Protein AF-A0A9D6HUA0-F1 (afdb_monomer)

Secondary structure (DSSP, 8-state):
-HHHHHHHHHHHHHHHHHHHHHHHHHHHHHHHHHHTTTS--SEEEEESGGGSTT---TT--EEEEEES--TTTHHHHHHHHHHHHTS-EEEEEHHHHHHHHHHHHHHHHHHHHHHHHHHHHHHSTT-HHHHHHHHHHHHHHHHHHHHHHHHHHHHH-TT-TT-TT--S-HHHHTT--BTTTB-----HHHHHHHHHHHHHHHHHHH-TTT---HHHHHHHHHHHHHHHHHHHHHHHHHHHHHSPP--

Structure (mmCIF, N/CA/C/O backbone):
data_AF-A0A9D6HUA0-F1
#
_entry.id   AF-A0A9D6HUA0-F1
#
loop_
_atom_site.group_PDB
_atom_site.id
_atom_site.type_symbol
_atom_site.label_atom_id
_atom_site.label_alt_id
_atom_site.label_comp_id
_atom_site.label_asym_id
_atom_site.label_entity_id
_atom_site.label_seq_id
_atom_site.pdbx_PDB_ins_code
_atom_site.Cartn_x
_atom_site.Cartn_y
_atom_site.Cartn_z
_atom_site.occupancy
_atom_site.B_iso_or_equiv
_atom_site.auth_seq_id
_atom_site.auth_comp_id
_atom_site.auth_asym_id
_atom_site.auth_atom_id
_atom_site.pdbx_PDB_model_num
ATOM 1 N N . MET A 1 1 ? -27.925 35.701 20.675 1.00 59.25 1 MET A N 1
ATOM 2 C CA . MET A 1 1 ? -28.841 34.725 21.317 1.00 59.25 1 MET A CA 1
ATOM 3 C C . MET A 1 1 ? -28.942 33.386 20.584 1.00 59.25 1 MET A C 1
ATOM 5 O O . MET A 1 1 ? -28.615 32.387 21.204 1.00 59.25 1 MET A O 1
ATOM 9 N N . GLY A 1 2 ? -29.351 33.310 19.306 1.00 61.09 2 GLY A N 1
ATOM 10 C CA . GLY A 1 2 ? -29.462 32.017 18.591 1.00 61.09 2 GLY A CA 1
ATOM 11 C C . GLY A 1 2 ? -28.130 31.270 18.407 1.00 61.09 2 GLY A C 1
ATOM 12 O O . GLY A 1 2 ? -28.044 30.079 18.688 1.00 61.09 2 GLY A O 1
ATOM 13 N N . PHE A 1 3 ? -27.065 31.989 18.033 1.00 63.03 3 PHE A N 1
ATOM 14 C CA . PHE A 1 3 ? -25.722 31.418 17.848 1.00 63.03 3 PHE A CA 1
ATOM 15 C C . PHE A 1 3 ? -25.062 30.925 19.151 1.00 63.03 3 PHE A C 1
ATOM 17 O O . PHE A 1 3 ? -24.379 29.905 19.126 1.00 63.03 3 PHE A O 1
ATOM 24 N N . GLU A 1 4 ? -25.295 31.587 20.294 1.00 73.00 4 GLU A N 1
ATOM 25 C CA . GLU A 1 4 ? -24.844 31.108 21.617 1.00 73.00 4 GLU A CA 1
ATOM 26 C C . GLU A 1 4 ? -25.445 29.739 21.950 1.00 73.00 4 GLU A C 1
ATOM 28 O O . GLU A 1 4 ? -24.744 28.834 22.394 1.00 73.00 4 GLU A O 1
ATOM 33 N N . LYS A 1 5 ? -26.753 29.586 21.705 1.00 71.50 5 LYS A N 1
ATOM 34 C CA . LYS A 1 5 ? -27.504 28.367 22.023 1.00 71.50 5 LYS A CA 1
ATOM 35 C C . LYS A 1 5 ? -27.035 27.183 21.178 1.00 71.50 5 LYS A C 1
ATOM 37 O O . LYS A 1 5 ? -26.909 26.080 21.692 1.00 71.50 5 LYS A O 1
ATOM 42 N N . ILE A 1 6 ? -26.716 27.431 19.907 1.00 76.00 6 ILE A N 1
ATOM 43 C CA . ILE A 1 6 ? -26.132 26.427 19.012 1.00 76.00 6 ILE A CA 1
ATOM 44 C C . ILE A 1 6 ? -24.742 26.010 19.516 1.00 76.00 6 ILE A C 1
ATOM 46 O O . ILE A 1 6 ? -24.494 24.819 19.682 1.00 76.00 6 ILE A O 1
ATOM 50 N N . LYS A 1 7 ? -23.854 26.964 19.836 1.00 78.19 7 LYS A N 1
ATOM 51 C CA . LYS A 1 7 ? -22.512 26.660 20.371 1.00 78.19 7 LYS A CA 1
ATOM 52 C C . LYS A 1 7 ? -22.556 25.851 21.670 1.00 78.19 7 LYS A C 1
ATOM 54 O O . LYS A 1 7 ? -21.734 24.959 21.850 1.00 78.19 7 LYS A O 1
ATOM 59 N N . GLU A 1 8 ? -23.501 26.150 22.558 1.00 82.31 8 GLU A N 1
ATOM 60 C CA . GLU A 1 8 ? -23.718 25.389 23.793 1.00 82.31 8 GLU A CA 1
ATOM 61 C C . GLU A 1 8 ? -24.111 23.932 23.499 1.00 82.31 8 GLU A C 1
ATOM 63 O O . GLU A 1 8 ? -23.496 23.018 24.038 1.00 82.31 8 GLU A O 1
ATOM 68 N N . VAL A 1 9 ? -25.056 23.699 22.580 1.00 82.81 9 VAL A N 1
ATOM 69 C CA . VAL A 1 9 ? -25.475 22.341 22.182 1.00 82.81 9 VAL A CA 1
ATOM 70 C C . VAL A 1 9 ? -24.315 21.547 21.574 1.00 82.81 9 VAL A C 1
ATOM 72 O O . VAL A 1 9 ? -24.113 20.384 21.926 1.00 82.81 9 VAL A O 1
ATOM 75 N N . TYR A 1 10 ? -23.518 22.164 20.696 1.00 83.50 10 TYR A N 1
ATOM 76 C CA . TYR A 1 10 ? -22.343 21.507 20.113 1.00 83.50 10 TYR A CA 1
ATOM 77 C C . TYR A 1 10 ? -21.280 21.174 21.163 1.00 83.50 10 TYR A C 1
ATOM 79 O O . TYR A 1 10 ? -20.721 20.079 21.132 1.00 83.50 10 TYR A O 1
ATOM 87 N N . ARG A 1 11 ? -21.031 22.076 22.119 1.00 85.31 11 ARG A N 1
ATOM 88 C CA . ARG A 1 11 ? -20.098 21.828 23.225 1.00 85.31 11 ARG A CA 1
ATOM 89 C C . ARG A 1 11 ? -20.565 20.667 24.100 1.00 85.31 11 ARG A C 1
ATOM 91 O O . ARG A 1 11 ? -19.787 19.750 24.329 1.00 85.31 11 ARG A O 1
ATOM 98 N N . GLN A 1 12 ? -21.836 20.640 24.492 1.00 87.25 12 GLN A N 1
ATOM 99 C CA . GLN A 1 12 ? -22.400 19.541 25.286 1.00 87.25 12 GLN A CA 1
ATOM 100 C C . GLN A 1 12 ? -22.332 18.195 24.553 1.00 87.25 12 GLN A C 1
ATOM 102 O O . GLN A 1 12 ? -22.004 17.173 25.156 1.00 87.25 12 GLN A O 1
ATOM 107 N N . LYS A 1 13 ? -22.605 18.183 23.240 1.00 86.75 13 LYS A N 1
ATOM 108 C CA . LYS A 1 13 ? -22.478 16.976 22.412 1.00 86.75 13 LYS A CA 1
ATOM 109 C C . LYS A 1 13 ? -21.022 16.500 22.345 1.00 86.75 13 LYS A C 1
ATOM 111 O O . LYS A 1 13 ? -20.779 15.309 22.497 1.00 86.75 13 LYS A O 1
ATOM 116 N N . SER A 1 14 ? -20.074 17.419 22.169 1.00 85.25 14 SER A N 1
ATOM 117 C CA . SER A 1 14 ? -18.636 17.124 22.144 1.00 85.25 14 SER A CA 1
ATOM 118 C C . SER A 1 14 ? -18.136 16.565 23.483 1.00 85.25 14 SER A C 1
ATOM 120 O O . SER A 1 14 ? -17.502 15.515 23.521 1.00 85.25 14 SER A O 1
ATOM 122 N N . GLU A 1 15 ? -18.517 17.184 24.604 1.00 92.56 15 GLU A N 1
ATOM 123 C CA . GLU A 1 15 ? -18.177 16.701 25.951 1.00 92.56 15 GLU A CA 1
ATOM 124 C C . GLU A 1 15 ? -18.787 15.327 26.256 1.00 92.56 15 GLU A C 1
ATOM 126 O O . GLU A 1 15 ? -18.155 14.495 26.909 1.00 92.56 15 GLU A O 1
ATOM 131 N N . LYS A 1 16 ? -20.014 15.065 25.783 1.00 94.12 16 LYS A N 1
ATOM 132 C CA . LYS A 1 16 ? -20.638 13.740 25.886 1.00 94.12 16 LYS A CA 1
ATOM 133 C C . LYS A 1 16 ? -19.799 12.692 25.156 1.00 94.12 16 LYS A C 1
ATOM 135 O O . LYS A 1 16 ? -19.514 11.648 25.736 1.00 94.12 16 LYS A O 1
ATOM 140 N N . TRP A 1 17 ? -19.417 12.958 23.909 1.00 91.88 17 TRP A N 1
ATOM 141 C CA . TRP A 1 17 ? -18.628 12.013 23.122 1.00 91.88 17 TRP A CA 1
ATOM 142 C C . TRP A 1 17 ? -17.231 11.801 23.679 1.00 91.88 17 TRP A C 1
ATOM 144 O O . TRP A 1 17 ? -16.756 10.674 23.679 1.00 91.88 17 TRP A O 1
ATOM 154 N N . GLU A 1 18 ? -16.617 12.834 24.245 1.00 93.75 18 GLU A N 1
ATOM 155 C CA . GLU A 1 18 ? -15.313 12.693 24.886 1.00 93.75 18 GLU A CA 1
ATOM 156 C C . GLU A 1 18 ? -15.370 11.778 26.119 1.00 93.75 18 GLU A C 1
ATOM 158 O O . GLU A 1 18 ? -14.476 10.961 26.334 1.00 93.75 18 GLU A O 1
ATOM 163 N N . LYS A 1 19 ? -16.457 11.837 26.900 1.00 95.00 19 LYS A N 1
ATOM 164 C CA . LYS A 1 19 ? -16.683 10.882 27.997 1.00 95.00 19 LYS A CA 1
ATOM 165 C C . LYS A 1 19 ? -16.873 9.457 27.483 1.00 95.00 19 LYS A C 1
ATOM 167 O O . LYS A 1 19 ? -16.306 8.532 28.060 1.00 95.00 19 LYS A O 1
ATOM 172 N N . ILE A 1 20 ? -17.647 9.288 26.409 1.00 94.75 20 ILE A N 1
ATOM 173 C CA . ILE A 1 20 ? -17.863 7.979 25.778 1.00 94.75 20 ILE A CA 1
ATOM 174 C C . ILE A 1 20 ? -16.532 7.426 25.268 1.00 94.75 20 ILE A C 1
ATOM 176 O O . ILE A 1 20 ? -16.198 6.303 25.607 1.00 94.75 20 ILE A O 1
ATOM 180 N N . ARG A 1 21 ? -15.722 8.233 24.573 1.00 93.50 21 ARG A N 1
ATOM 181 C CA . ARG A 1 21 ? -14.391 7.858 24.077 1.00 93.50 21 ARG A CA 1
ATOM 182 C C . ARG A 1 21 ? -13.507 7.260 25.171 1.00 93.50 21 ARG A C 1
ATOM 184 O O . ARG A 1 21 ? -12.879 6.228 24.961 1.00 93.50 21 ARG A O 1
ATOM 191 N N . ILE A 1 22 ? -13.454 7.909 26.337 1.00 92.81 22 ILE A N 1
ATOM 192 C CA . ILE A 1 22 ? -12.645 7.447 27.474 1.00 92.81 22 ILE A CA 1
ATOM 193 C C . ILE A 1 22 ? -13.193 6.126 28.038 1.00 92.81 22 ILE A C 1
ATOM 195 O O . ILE A 1 22 ? -12.403 5.228 28.321 1.00 92.81 22 ILE A O 1
ATOM 199 N N . SER A 1 23 ? -14.520 5.989 28.168 1.00 94.88 23 SER A N 1
ATOM 200 C CA . SER A 1 23 ? -15.157 4.727 28.592 1.00 94.88 23 SER A CA 1
ATOM 201 C C . SER A 1 23 ? -14.852 3.598 27.615 1.00 94.88 23 SER A C 1
ATOM 203 O O . SER A 1 23 ? -14.362 2.547 28.018 1.00 94.88 23 SER A O 1
ATOM 205 N N . THR A 1 24 ? -15.054 3.853 26.322 1.00 94.19 24 THR A N 1
ATOM 206 C CA . THR A 1 24 ? -14.798 2.903 25.244 1.00 94.19 24 THR A CA 1
ATOM 207 C C . THR A 1 24 ? -13.337 2.474 25.220 1.00 94.19 24 THR A C 1
ATOM 209 O O . THR A 1 24 ? -13.069 1.291 25.085 1.00 94.19 24 THR A O 1
ATOM 212 N N . LEU A 1 25 ? -12.375 3.377 25.439 1.00 88.81 25 LEU A N 1
ATOM 213 C CA . LEU A 1 25 ? -10.965 2.985 25.522 1.00 88.81 25 LEU A CA 1
ATOM 214 C C . LEU A 1 25 ? -10.711 1.979 26.659 1.00 88.81 25 LEU A C 1
ATOM 216 O O . LEU A 1 25 ? -9.977 1.014 26.469 1.00 88.81 25 LEU A O 1
ATOM 220 N N . GLY A 1 26 ? -11.345 2.169 27.821 1.00 92.31 26 GLY A N 1
ATOM 221 C CA . GLY A 1 26 ? -11.286 1.198 28.917 1.00 92.31 26 GLY A CA 1
ATOM 222 C C . GLY A 1 26 ? -11.968 -0.131 28.575 1.00 92.31 26 GLY A C 1
ATOM 223 O O . GLY A 1 26 ? -11.452 -1.193 28.909 1.00 92.31 26 GLY A O 1
ATOM 224 N N . GLU A 1 27 ? -13.105 -0.091 27.879 1.00 97.06 27 GLU A N 1
ATOM 225 C CA . GLU A 1 27 ? -13.809 -1.288 27.396 1.00 97.06 27 GLU A CA 1
ATOM 226 C C . GLU A 1 27 ? -12.975 -2.077 26.382 1.00 97.06 27 GLU A C 1
ATOM 228 O O . GLU A 1 27 ? -12.931 -3.301 26.474 1.00 97.06 27 GLU A O 1
ATOM 233 N N . VAL A 1 28 ? -12.270 -1.395 25.474 1.00 94.56 28 VAL A N 1
ATOM 234 C CA . VAL A 1 28 ? -11.367 -2.017 24.494 1.00 94.56 28 VAL A CA 1
ATOM 235 C C . VAL A 1 28 ? -10.219 -2.734 25.191 1.00 94.56 28 VAL A C 1
ATOM 237 O O . VAL A 1 28 ? -9.957 -3.885 24.863 1.00 94.56 28 VAL A O 1
ATOM 240 N N . LEU A 1 29 ? -9.578 -2.106 26.181 1.00 93.31 29 LEU A N 1
ATOM 241 C CA . LEU A 1 29 ? -8.512 -2.755 26.953 1.00 93.31 29 LEU A CA 1
ATOM 242 C C . LEU A 1 29 ? -9.020 -4.029 27.645 1.00 93.31 29 LEU A C 1
ATOM 244 O O . LEU A 1 29 ? -8.422 -5.086 27.491 1.00 93.31 29 LEU A O 1
ATOM 248 N N . ASN A 1 30 ? -10.183 -3.966 28.299 1.00 96.38 30 ASN A N 1
ATOM 249 C CA . ASN A 1 30 ? -10.781 -5.150 28.925 1.00 96.38 30 ASN A CA 1
ATOM 250 C C . ASN A 1 30 ? -11.159 -6.237 27.900 1.00 96.38 30 ASN A C 1
ATOM 252 O O . ASN A 1 30 ? -11.075 -7.427 28.192 1.00 96.38 30 ASN A O 1
ATOM 256 N N . ALA A 1 31 ? -11.620 -5.848 26.709 1.00 97.12 31 ALA A N 1
ATOM 257 C CA . ALA A 1 31 ? -11.957 -6.789 25.647 1.00 97.12 31 ALA A CA 1
ATOM 258 C C . ALA A 1 31 ? -10.707 -7.462 25.058 1.00 97.12 31 ALA A C 1
ATOM 260 O O . ALA A 1 31 ? -10.773 -8.637 24.705 1.00 97.12 31 ALA A O 1
ATOM 261 N N . LEU A 1 32 ? -9.578 -6.750 24.987 1.00 94.50 32 LEU A N 1
ATOM 262 C CA . LEU A 1 32 ? -8.282 -7.313 24.605 1.00 94.50 32 LEU A CA 1
ATOM 263 C C . LEU A 1 32 ? -7.770 -8.305 25.659 1.00 94.50 32 LEU A C 1
ATOM 265 O O . LEU A 1 32 ? -7.380 -9.406 25.283 1.00 94.50 32 LEU A O 1
ATOM 269 N N . ASP A 1 33 ? -7.892 -7.988 26.953 1.00 94.88 33 ASP A N 1
ATOM 270 C CA . ASP A 1 33 ? -7.566 -8.925 28.044 1.00 94.88 33 ASP A CA 1
ATOM 271 C C . ASP A 1 33 ? -8.416 -10.210 27.977 1.00 94.88 33 ASP A C 1
ATOM 273 O O . ASP A 1 33 ? -7.970 -11.306 28.324 1.00 94.88 33 ASP A O 1
ATOM 277 N N . ASP A 1 34 ? -9.681 -10.091 27.560 1.00 95.81 34 ASP A N 1
ATOM 278 C CA . ASP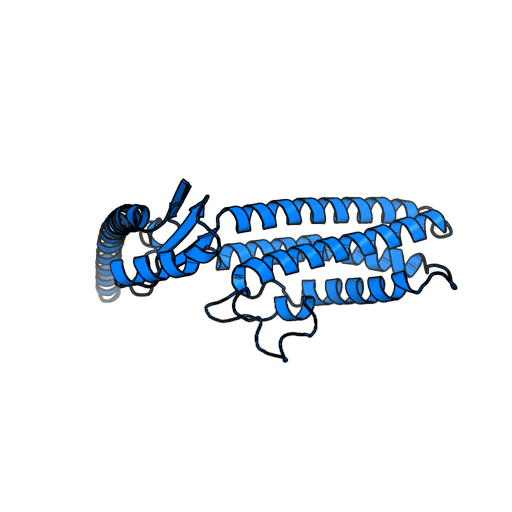 A 1 34 ? -10.549 -11.245 27.332 1.00 95.81 34 ASP A CA 1
ATOM 279 C C . ASP A 1 34 ? -10.140 -12.027 26.070 1.00 95.81 34 ASP A C 1
ATOM 281 O O . ASP A 1 34 ? -10.192 -13.256 26.079 1.00 95.81 34 ASP A O 1
ATOM 285 N N . LEU A 1 35 ? -9.704 -11.338 25.011 1.00 95.88 35 LEU A N 1
ATOM 286 C CA . LEU A 1 35 ? -9.260 -11.949 23.758 1.00 95.88 35 LEU A CA 1
ATOM 287 C C . LEU A 1 35 ? -7.950 -12.737 23.918 1.00 95.88 35 LEU A C 1
ATOM 289 O O . LEU A 1 35 ? -7.827 -13.806 23.321 1.00 95.88 35 LEU A O 1
ATOM 293 N N . GLU A 1 36 ? -7.008 -12.269 24.745 1.00 93.50 36 GLU A N 1
ATOM 294 C CA . GLU A 1 36 ? -5.748 -12.982 25.049 1.00 93.50 36 GLU A CA 1
ATOM 295 C C . GLU A 1 36 ? -5.976 -14.395 25.617 1.00 93.50 36 GLU A C 1
ATOM 297 O O . GLU A 1 36 ? -5.099 -15.256 25.554 1.00 93.50 36 GLU A O 1
ATOM 302 N N . LYS A 1 37 ? -7.169 -14.670 26.159 1.00 92.75 37 LYS A N 1
ATOM 303 C CA . LYS A 1 37 ? -7.553 -16.000 26.662 1.00 92.75 37 LYS A CA 1
ATOM 304 C C . LYS A 1 37 ? -7.957 -16.961 25.539 1.00 92.75 37 LYS A C 1
ATOM 306 O O . LYS A 1 37 ? -7.932 -18.172 25.746 1.00 92.75 37 LYS A O 1
ATOM 311 N N . GLU A 1 38 ? -8.346 -16.434 24.379 1.00 88.81 38 GLU A N 1
ATOM 312 C CA . GLU A 1 38 ? -8.896 -17.183 23.241 1.00 88.81 38 GLU A CA 1
ATOM 313 C C . GLU A 1 38 ? -7.895 -17.315 22.081 1.00 88.81 38 GLU A C 1
ATOM 315 O O . GLU A 1 38 ? -7.973 -18.262 21.294 1.00 88.81 38 GLU A O 1
ATOM 320 N N . THR A 1 39 ? -6.957 -16.372 21.950 1.00 90.88 39 THR A N 1
ATOM 321 C CA . THR A 1 39 ? -5.935 -16.364 20.896 1.00 90.88 39 THR A CA 1
ATOM 322 C C . THR A 1 39 ? -4.644 -15.711 21.375 1.00 90.88 39 THR A C 1
ATOM 324 O O . THR A 1 39 ? -4.654 -14.859 22.257 1.00 90.88 39 THR A O 1
ATOM 327 N N . THR A 1 40 ? -3.526 -16.089 20.761 1.00 92.00 40 THR A N 1
ATOM 328 C CA . THR A 1 40 ? -2.205 -15.524 21.052 1.00 92.00 40 THR A CA 1
ATOM 329 C C . THR A 1 40 ? -1.868 -14.382 20.104 1.00 92.00 40 THR A C 1
ATOM 331 O O . THR A 1 40 ? -2.088 -14.497 18.899 1.00 92.00 40 THR A O 1
ATOM 334 N N . PHE A 1 41 ? -1.310 -13.309 20.654 1.00 93.75 41 PHE A N 1
ATOM 335 C CA . PHE A 1 41 ? -0.649 -12.217 19.944 1.00 93.75 41 PHE A CA 1
ATOM 336 C C . PHE A 1 41 ? 0.421 -11.608 20.867 1.00 93.75 41 PHE A C 1
ATOM 338 O O . PHE A 1 41 ? 0.360 -11.797 22.081 1.00 93.75 41 PHE A O 1
ATOM 345 N N . GLU A 1 42 ? 1.422 -10.927 20.312 1.00 88.94 42 GLU A N 1
ATOM 346 C CA . GLU A 1 42 ? 2.507 -10.296 21.079 1.00 88.94 42 GLU A CA 1
ATOM 347 C C . GLU A 1 42 ? 2.093 -8.929 21.626 1.00 88.94 42 GLU A C 1
ATOM 349 O O . GLU A 1 42 ? 2.284 -8.658 22.810 1.00 88.94 42 GLU A O 1
ATOM 354 N N . ASN A 1 43 ? 1.509 -8.078 20.776 1.00 81.50 43 ASN A N 1
ATOM 355 C CA . ASN A 1 43 ? 1.013 -6.756 21.153 1.00 81.50 43 ASN A CA 1
ATOM 356 C C . ASN A 1 43 ? -0.276 -6.411 20.396 1.00 81.50 43 ASN A C 1
ATOM 358 O O . ASN A 1 43 ? -0.510 -6.877 19.280 1.00 81.50 43 ASN A O 1
ATOM 362 N N . ALA A 1 44 ? -1.095 -5.539 20.984 1.00 86.81 44 ALA A N 1
ATOM 363 C CA . ALA A 1 44 ? -2.234 -4.913 20.321 1.00 86.81 44 ALA A CA 1
ATOM 364 C C . ALA A 1 44 ? -2.135 -3.387 20.440 1.00 86.81 44 ALA A C 1
ATOM 366 O O . ALA A 1 44 ? -2.013 -2.827 21.531 1.00 86.81 44 ALA A O 1
ATOM 367 N N . HIS A 1 45 ? -2.205 -2.700 19.307 1.00 80.62 45 HIS A N 1
ATOM 368 C CA . HIS A 1 45 ? -2.119 -1.250 19.215 1.00 80.62 45 HIS A CA 1
ATOM 369 C C . HIS A 1 45 ? -3.480 -0.686 18.844 1.00 80.62 45 HIS A C 1
ATOM 371 O O . HIS A 1 45 ? -3.956 -0.894 17.733 1.00 80.62 45 HIS A O 1
ATOM 377 N N . ILE A 1 46 ? -4.085 0.064 19.759 1.00 81.38 46 ILE A N 1
ATOM 378 C CA . ILE A 1 46 ? -5.322 0.797 19.491 1.00 81.38 46 ILE A CA 1
ATOM 379 C C . ILE A 1 46 ? -4.955 2.094 18.772 1.00 81.38 46 ILE A C 1
ATOM 381 O O . ILE A 1 46 ? -4.046 2.811 19.201 1.00 81.38 46 ILE A O 1
ATOM 385 N N . PHE A 1 47 ? -5.664 2.424 17.700 1.00 74.94 47 PHE A N 1
ATOM 386 C CA . PHE A 1 47 ? -5.470 3.675 16.977 1.00 74.94 47 PHE A CA 1
ATOM 387 C C . PHE A 1 47 ? -6.806 4.293 16.560 1.00 74.94 47 PHE A C 1
ATOM 389 O O . PHE A 1 47 ? -7.873 3.894 17.011 1.00 74.94 47 PHE A O 1
ATOM 396 N N . GLY A 1 48 ? -6.736 5.384 15.801 1.00 64.81 48 GLY A N 1
ATOM 397 C CA . GLY A 1 48 ? -7.928 6.044 15.288 1.00 64.81 48 GLY A CA 1
ATOM 398 C C . GLY A 1 48 ? -8.588 7.053 16.203 1.00 64.81 48 GLY A C 1
ATOM 399 O O . GLY A 1 48 ? -7.960 7.632 17.096 1.00 64.81 48 GLY A O 1
ATOM 400 N N . SER A 1 49 ? -9.865 7.302 15.925 1.00 76.44 49 SER A N 1
ATOM 401 C CA . SER A 1 49 ? -10.686 8.316 16.589 1.00 76.44 49 SER A CA 1
ATOM 402 C C . SER A 1 49 ? -10.748 8.112 18.109 1.00 76.44 49 SER A C 1
ATOM 404 O O . SER A 1 49 ? -10.634 9.083 18.860 1.00 76.44 49 SER A O 1
ATOM 406 N N . VAL A 1 50 ? -10.802 6.859 18.585 1.00 83.56 50 VAL A N 1
ATOM 407 C CA . VAL A 1 50 ? -10.874 6.525 20.020 1.00 83.56 50 VAL A CA 1
ATOM 408 C C . VAL A 1 50 ? -9.638 6.982 20.807 1.00 83.56 50 VAL A C 1
ATOM 410 O O . VAL A 1 50 ? -9.728 7.343 21.983 1.00 83.56 50 VAL A O 1
ATOM 413 N N . THR A 1 51 ? -8.480 7.073 20.152 1.00 77.12 51 THR A N 1
ATOM 414 C CA . THR A 1 51 ? -7.229 7.539 20.775 1.00 77.12 51 THR A CA 1
ATOM 415 C C . THR A 1 51 ? -7.071 9.061 20.770 1.00 77.12 51 THR A C 1
ATOM 417 O O . THR A 1 51 ? -6.137 9.586 21.379 1.00 77.12 51 THR A O 1
ATOM 420 N N . ARG A 1 52 ? -7.969 9.801 20.103 1.00 76.25 52 ARG A N 1
ATOM 421 C CA . ARG A 1 52 ? -7.820 11.243 19.864 1.00 76.25 52 ARG A CA 1
ATOM 422 C C . ARG A 1 52 ? -8.932 12.054 20.529 1.00 76.25 52 ARG A C 1
ATOM 424 O O . ARG A 1 52 ? -10.101 11.850 20.207 1.00 76.25 52 ARG A O 1
ATOM 431 N N . PRO A 1 53 ? -8.590 13.017 21.405 1.00 78.31 53 PRO A N 1
ATOM 432 C CA . PRO A 1 53 ? -9.584 13.869 22.047 1.00 78.31 53 PRO A CA 1
ATOM 433 C C . PRO A 1 53 ? -10.505 14.552 21.031 1.00 78.31 53 PRO A C 1
ATOM 435 O O . PRO A 1 53 ? -10.026 15.148 20.063 1.00 78.31 53 PRO A O 1
ATOM 438 N N . TYR A 1 54 ? -11.815 14.481 21.277 1.00 83.31 54 TYR A N 1
ATOM 439 C CA . TYR A 1 54 ? -12.877 15.126 20.493 1.00 83.31 54 TYR A CA 1
ATOM 440 C C . TYR A 1 54 ? -13.024 14.677 19.028 1.00 83.31 54 TYR A C 1
ATOM 442 O O . TYR A 1 54 ? -13.680 15.371 18.254 1.00 83.31 54 TYR A O 1
ATOM 450 N N . ARG A 1 55 ? -12.436 13.536 18.649 1.00 79.62 55 ARG A N 1
ATOM 451 C CA . ARG A 1 55 ? -12.563 12.930 17.307 1.00 79.62 55 ARG A CA 1
ATOM 452 C C . ARG A 1 55 ? -13.467 11.690 17.279 1.00 79.62 55 ARG A C 1
ATOM 454 O O . ARG A 1 55 ? -13.751 11.127 16.238 1.00 79.62 55 ARG A O 1
ATOM 461 N N . PHE A 1 56 ? -13.908 11.218 18.440 1.00 84.38 56 PHE A N 1
ATOM 462 C CA . PHE A 1 56 ? -14.776 10.046 18.538 1.00 84.38 56 PHE A CA 1
ATOM 463 C C . PHE A 1 56 ? -16.248 10.459 18.497 1.00 84.38 56 PHE A C 1
ATOM 465 O O . PHE A 1 56 ? -16.636 11.441 19.132 1.00 84.38 56 PHE A O 1
ATOM 472 N N . HIS A 1 57 ? -17.077 9.711 17.777 1.00 87.06 57 HIS A N 1
ATOM 473 C CA . HIS A 1 57 ? -18.499 9.989 17.609 1.00 87.06 57 HIS A CA 1
ATOM 474 C C . HIS A 1 57 ? -19.322 8.701 17.449 1.00 87.06 57 HIS A C 1
ATOM 476 O O . HIS A 1 57 ? -18.836 7.588 17.617 1.00 87.06 57 HIS A O 1
ATOM 482 N N . GLU A 1 58 ? -20.614 8.850 17.150 1.00 85.88 58 GLU A N 1
ATOM 483 C CA . GLU A 1 58 ? -21.583 7.748 17.151 1.00 85.88 58 GLU A CA 1
ATOM 484 C C . GLU A 1 58 ? -21.177 6.587 16.245 1.00 85.88 58 GLU A C 1
ATOM 486 O O . GLU A 1 58 ? -21.083 5.461 16.728 1.00 85.88 58 GLU A O 1
ATOM 491 N N . SER A 1 59 ? -20.864 6.887 14.984 1.00 81.75 59 SER A N 1
ATOM 492 C CA . SER A 1 59 ? -20.454 5.917 13.965 1.00 81.75 59 SER A CA 1
ATOM 493 C C . SER A 1 59 ? -18.961 5.577 13.969 1.00 81.75 59 SER A C 1
ATOM 495 O O . SER A 1 59 ? -18.487 5.013 12.993 1.00 81.75 59 SER A O 1
ATOM 497 N N . SER A 1 60 ? -18.203 5.969 14.998 1.00 83.19 60 SER A N 1
ATOM 498 C CA . SER A 1 60 ? -16.789 5.593 15.087 1.00 83.19 60 SER A CA 1
ATOM 499 C C . SER A 1 60 ? -16.653 4.102 15.398 1.00 83.19 60 SER A C 1
ATOM 501 O O . SER A 1 60 ? -17.260 3.611 16.350 1.00 83.19 60 SER A O 1
ATOM 503 N N . ASP A 1 61 ? -15.838 3.411 14.625 1.00 86.44 61 ASP A N 1
ATOM 504 C CA . ASP A 1 61 ? -15.327 2.065 14.862 1.00 86.44 61 ASP A CA 1
ATOM 505 C C . ASP A 1 61 ? -14.144 2.070 15.849 1.00 86.44 61 ASP A C 1
ATOM 507 O O . ASP A 1 61 ? -13.743 3.114 16.382 1.00 86.44 61 ASP A O 1
ATOM 511 N N . ILE A 1 62 ? -13.653 0.872 16.172 1.00 87.56 62 ILE A N 1
ATOM 512 C CA . ILE A 1 62 ? -12.453 0.651 16.980 1.00 87.56 62 ILE A CA 1
ATOM 513 C C . ILE A 1 62 ? -11.383 -0.011 16.127 1.00 87.56 62 ILE A C 1
ATOM 515 O O . ILE A 1 62 ? -11.566 -1.125 15.645 1.00 87.56 62 ILE A O 1
ATOM 519 N N . ASP A 1 63 ? -10.231 0.634 16.024 1.00 81.06 63 ASP A N 1
ATOM 520 C CA . ASP A 1 63 ? -9.160 0.168 15.154 1.00 81.06 63 ASP A CA 1
ATOM 521 C C . ASP A 1 63 ? -8.003 -0.388 15.965 1.00 81.06 63 ASP A C 1
ATOM 523 O O . ASP A 1 63 ? -7.470 0.273 16.867 1.00 81.06 63 ASP A O 1
ATOM 527 N N . ILE A 1 64 ? -7.634 -1.628 15.649 1.00 86.50 64 ILE A N 1
ATOM 528 C CA . ILE A 1 64 ? -6.626 -2.382 16.384 1.00 86.50 64 ILE A CA 1
ATOM 529 C C . ILE A 1 64 ? -5.656 -3.041 15.410 1.00 86.50 64 ILE A C 1
ATOM 531 O O . ILE A 1 64 ? -6.046 -3.749 14.484 1.00 86.50 64 ILE A O 1
ATOM 535 N N . ALA A 1 65 ? -4.366 -2.811 15.635 1.00 82.69 65 ALA A N 1
ATOM 536 C CA . ALA A 1 65 ? -3.299 -3.484 14.917 1.00 82.69 65 ALA A CA 1
ATOM 537 C C . ALA A 1 65 ? -2.680 -4.512 15.853 1.00 82.69 65 ALA A C 1
ATOM 539 O O . ALA A 1 65 ? -2.243 -4.159 16.947 1.00 82.69 65 ALA A O 1
ATOM 540 N N . PHE A 1 66 ? -2.651 -5.766 15.431 1.00 88.12 66 PHE A N 1
ATOM 541 C CA . PHE A 1 66 ? -2.055 -6.853 16.186 1.00 88.12 66 PHE A CA 1
ATOM 542 C C . PHE A 1 66 ? -0.652 -7.149 15.671 1.00 88.12 66 PHE A C 1
ATOM 544 O O . PHE A 1 66 ? -0.447 -7.253 14.465 1.00 88.12 66 PHE A O 1
ATOM 551 N N . GLU A 1 67 ? 0.288 -7.317 16.587 1.00 84.50 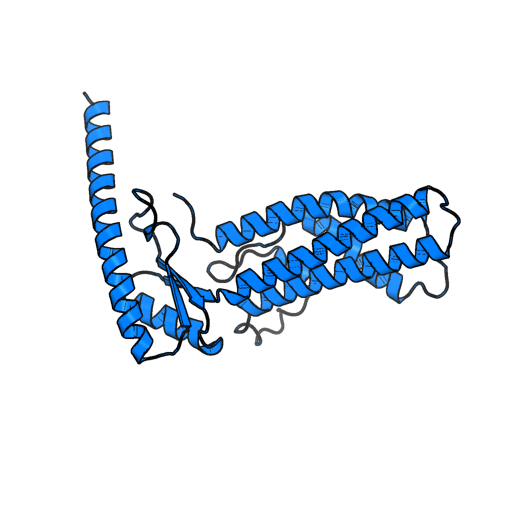67 GLU A N 1
ATOM 552 C CA . GLU A 1 67 ? 1.618 -7.867 16.334 1.00 84.50 67 GLU A CA 1
ATOM 553 C C . GLU A 1 67 ? 1.633 -9.316 16.827 1.00 84.50 67 GLU A C 1
ATOM 555 O O . GLU A 1 67 ? 1.109 -9.611 17.903 1.00 84.50 67 GLU A O 1
ATOM 560 N N . GLY A 1 68 ? 2.180 -10.238 16.039 1.00 85.06 68 GLY A N 1
ATOM 561 C CA . GLY A 1 68 ? 2.299 -11.653 16.396 1.00 85.06 68 GLY A CA 1
ATOM 562 C C . GLY A 1 68 ? 0.976 -12.423 16.500 1.00 85.06 68 GLY A C 1
ATOM 563 O O . GLY A 1 68 ? 0.964 -13.535 17.022 1.00 85.06 68 GLY A O 1
ATOM 564 N N . LEU A 1 69 ? -0.145 -11.859 16.032 1.00 88.88 69 LEU A N 1
ATOM 565 C CA . LEU A 1 69 ? -1.401 -12.602 15.896 1.00 88.88 69 LEU A CA 1
ATOM 566 C C . LEU A 1 69 ? -1.309 -13.558 14.704 1.00 88.88 69 LEU A C 1
ATOM 568 O O . LEU A 1 69 ? -0.911 -13.154 13.610 1.00 88.88 69 LEU A O 1
ATOM 572 N N . ASP A 1 70 ? -1.744 -14.802 14.890 1.00 85.69 70 ASP A N 1
ATOM 573 C CA . ASP A 1 70 ? -1.832 -15.770 13.795 1.00 85.69 70 ASP A CA 1
ATOM 574 C C . ASP A 1 70 ? -2.717 -15.234 12.649 1.00 85.69 70 ASP A C 1
ATOM 576 O O . ASP A 1 70 ? -3.832 -14.748 12.870 1.00 85.69 70 ASP A O 1
ATOM 580 N N . ARG A 1 71 ? -2.236 -15.332 11.398 1.00 79.69 71 ARG A N 1
ATOM 581 C CA . ARG A 1 71 ? -2.906 -14.739 10.218 1.00 79.69 71 ARG A CA 1
ATOM 582 C C . ARG A 1 71 ? -4.341 -15.234 10.003 1.00 79.69 71 ARG A C 1
ATOM 584 O O . ARG A 1 71 ? -5.190 -14.489 9.522 1.00 79.69 71 ARG A O 1
ATOM 591 N N . ASP A 1 72 ? -4.633 -16.484 10.346 1.00 81.06 72 ASP A N 1
ATOM 592 C CA . ASP A 1 72 ? -5.968 -17.085 10.240 1.00 81.06 72 ASP A CA 1
ATOM 593 C C . ASP A 1 72 ? -6.898 -16.709 11.409 1.00 81.06 72 ASP A C 1
ATOM 595 O O . ASP A 1 72 ? -8.108 -16.948 11.348 1.00 81.06 72 ASP A O 1
ATOM 599 N N . ARG A 1 73 ? -6.363 -16.076 12.460 1.00 88.62 73 ARG A N 1
ATOM 600 C CA . ARG A 1 73 ? -7.109 -15.660 13.654 1.00 88.62 73 ARG A CA 1
ATOM 601 C C . ARG A 1 73 ? -7.595 -14.223 13.618 1.00 88.62 73 ARG A C 1
ATOM 603 O O . ARG A 1 73 ? -8.473 -13.902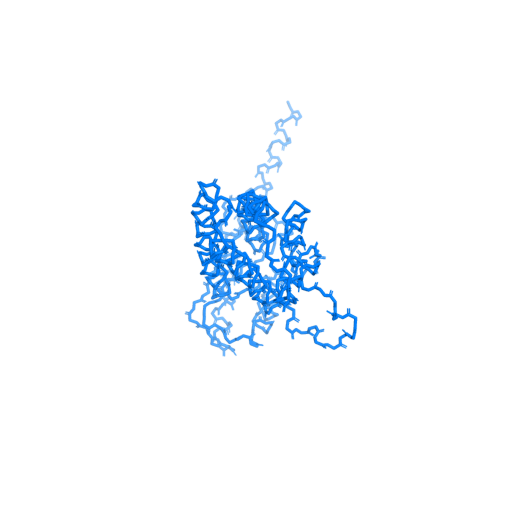 14.416 1.00 88.62 73 ARG A O 1
ATOM 610 N N . LEU A 1 74 ? -7.134 -13.389 12.683 1.00 86.81 74 LEU A N 1
ATOM 611 C CA . LEU A 1 74 ? -7.540 -11.980 12.606 1.00 86.81 74 LEU A CA 1
ATOM 612 C C . LEU A 1 74 ? -9.060 -11.802 12.561 1.00 86.81 74 LEU A C 1
ATOM 614 O O . LEU A 1 74 ? -9.622 -11.048 13.349 1.00 86.81 74 LEU A O 1
ATOM 618 N N . PHE A 1 75 ? -9.744 -12.553 11.695 1.00 86.00 75 PHE A N 1
ATOM 619 C CA . PHE A 1 75 ? -11.202 -12.487 11.596 1.00 86.00 75 PHE A CA 1
ATOM 620 C C . PHE A 1 75 ? -11.894 -12.915 12.899 1.00 86.00 75 PHE A C 1
ATOM 622 O O . PHE A 1 75 ? -12.872 -12.300 13.316 1.00 86.00 75 PHE A O 1
ATOM 629 N N . VAL A 1 76 ? -11.378 -13.954 13.564 1.00 87.94 76 VAL A N 1
ATOM 630 C CA . VAL A 1 76 ? -11.929 -14.447 14.835 1.00 87.94 76 VAL A CA 1
ATOM 631 C C . VAL A 1 76 ? -11.735 -13.412 15.942 1.00 87.94 76 VAL A C 1
ATOM 633 O O . VAL A 1 76 ? -12.671 -13.149 16.693 1.00 87.94 76 VAL A O 1
ATOM 636 N N . ALA A 1 77 ? -10.553 -12.798 16.008 1.00 93.12 77 ALA A N 1
ATOM 637 C CA . ALA A 1 77 ? -10.235 -11.732 16.948 1.00 93.12 77 ALA A CA 1
ATOM 638 C C . ALA A 1 77 ? -11.143 -10.514 16.745 1.00 93.12 77 ALA A C 1
ATOM 640 O O . ALA A 1 77 ? -11.772 -10.049 17.694 1.00 93.12 77 ALA A O 1
ATOM 641 N N . VAL A 1 78 ? -11.286 -10.053 15.500 1.00 90.69 78 VAL A N 1
ATOM 642 C CA . VAL A 1 78 ? -12.186 -8.949 15.145 1.00 90.69 78 VAL A CA 1
ATOM 643 C C . VAL A 1 78 ? -13.628 -9.275 15.524 1.00 90.69 78 VAL A C 1
ATOM 645 O O . VAL A 1 78 ? -14.250 -8.512 16.255 1.00 90.69 78 VAL A O 1
ATOM 648 N N . ALA A 1 79 ? -14.150 -10.436 15.121 1.00 88.19 79 ALA A N 1
ATOM 649 C CA . ALA A 1 79 ? -15.522 -10.834 15.430 1.00 88.19 79 ALA A CA 1
ATOM 650 C C . ALA A 1 79 ? -15.776 -10.949 16.943 1.00 88.19 79 ALA A C 1
ATOM 652 O O . ALA A 1 79 ? -16.842 -10.562 17.434 1.00 88.19 79 ALA A O 1
ATOM 653 N N . PHE A 1 80 ? -14.801 -11.473 17.693 1.00 94.88 80 PHE A N 1
ATOM 654 C CA . PHE A 1 80 ? -14.856 -11.530 19.149 1.00 94.88 80 PHE A CA 1
ATOM 655 C C . PHE A 1 80 ? -14.977 -10.127 19.746 1.00 94.88 80 PHE A C 1
ATOM 657 O O . PHE A 1 80 ? -15.901 -9.873 20.524 1.00 94.88 80 PHE A O 1
ATOM 664 N N . LEU A 1 81 ? -14.080 -9.222 19.353 1.00 95.56 81 LEU A N 1
ATOM 665 C CA . LEU A 1 81 ? -14.029 -7.862 19.874 1.00 95.56 81 LEU A CA 1
ATOM 666 C C . LEU A 1 81 ? -15.270 -7.063 19.487 1.00 95.56 81 LEU A C 1
ATOM 668 O O . LEU A 1 81 ? -15.866 -6.438 20.361 1.00 95.56 81 LEU A O 1
ATOM 672 N N . SER A 1 82 ? -15.724 -7.142 18.233 1.00 91.69 82 SER A N 1
ATOM 673 C CA . SER A 1 82 ? -16.928 -6.431 17.793 1.00 91.69 82 SER A CA 1
ATOM 674 C C . SER A 1 82 ? -18.154 -6.844 18.595 1.00 91.69 82 SER A C 1
ATOM 676 O O . SER A 1 82 ? -18.936 -6.005 19.042 1.00 91.69 82 SER A O 1
ATOM 678 N N . ARG A 1 83 ? -18.298 -8.149 18.857 1.00 94.38 83 ARG A N 1
ATOM 679 C CA . ARG A 1 83 ? -19.379 -8.668 19.699 1.00 94.38 83 ARG A CA 1
ATOM 680 C C . ARG A 1 83 ? -19.232 -8.229 21.155 1.00 94.38 83 ARG A C 1
ATOM 682 O O . ARG A 1 83 ? -20.231 -7.934 21.799 1.00 94.38 83 ARG A O 1
ATOM 689 N N . ARG A 1 84 ? -18.007 -8.219 21.686 1.00 95.75 84 ARG A N 1
ATOM 690 C CA . ARG A 1 84 ? -17.716 -7.871 23.084 1.00 95.75 84 ARG A CA 1
ATOM 691 C C . ARG A 1 84 ? -17.909 -6.383 23.384 1.00 95.75 84 ARG A C 1
ATOM 693 O O . ARG A 1 84 ? -18.219 -6.047 24.529 1.00 95.75 84 ARG A O 1
ATOM 700 N N . LEU A 1 85 ? -17.698 -5.535 22.380 1.00 94.69 85 LEU A N 1
ATOM 701 C CA . LEU A 1 85 ? -17.785 -4.075 22.448 1.00 94.69 85 LEU A CA 1
ATOM 702 C C . LEU A 1 85 ? -19.121 -3.523 21.931 1.00 94.69 85 LEU A C 1
ATOM 704 O O . LEU A 1 85 ? -19.367 -2.329 22.070 1.00 94.69 85 LEU A O 1
ATOM 708 N N . GLU A 1 86 ? -19.962 -4.369 21.323 1.00 94.81 86 GLU A N 1
ATOM 709 C CA . GLU A 1 86 ? -21.204 -3.968 20.642 1.00 94.81 86 GLU A CA 1
ATOM 710 C C . GLU A 1 86 ? -20.976 -2.815 19.642 1.00 94.81 86 GLU A C 1
ATOM 712 O O . GLU A 1 86 ? -21.771 -1.879 19.525 1.00 94.81 86 GLU A O 1
ATOM 717 N N . ARG A 1 87 ? -19.837 -2.866 18.941 1.00 90.50 87 ARG A N 1
ATOM 718 C CA . ARG A 1 87 ? -19.355 -1.831 18.021 1.00 90.50 87 ARG A CA 1
ATOM 719 C C . ARG A 1 87 ? -18.447 -2.455 16.971 1.00 90.50 87 ARG A C 1
ATOM 721 O O . ARG A 1 87 ? -17.768 -3.437 17.259 1.00 90.50 87 ARG A O 1
ATOM 728 N N . ASP A 1 88 ? -18.419 -1.884 15.776 1.00 85.88 88 ASP A N 1
ATOM 729 C CA . ASP A 1 88 ? -17.553 -2.376 14.707 1.00 85.88 88 ASP A CA 1
ATOM 730 C C . ASP A 1 88 ? -16.077 -2.226 15.097 1.00 85.88 88 ASP A C 1
ATOM 732 O O . ASP A 1 88 ? -15.667 -1.229 15.701 1.00 85.88 88 ASP A O 1
ATOM 736 N N . VAL A 1 89 ? -15.294 -3.263 14.797 1.00 88.56 89 VAL A N 1
ATOM 737 C CA . VAL A 1 89 ? -13.852 -3.308 15.051 1.00 88.56 89 VAL A CA 1
ATOM 738 C C . VAL A 1 89 ? -13.173 -3.588 13.726 1.00 88.56 89 VAL A C 1
ATOM 740 O O . VAL A 1 89 ? -13.519 -4.561 13.059 1.00 88.56 89 VAL A O 1
ATOM 743 N N . ASN A 1 90 ? -12.178 -2.783 13.381 1.00 82.44 90 ASN A N 1
ATOM 744 C CA . ASN A 1 90 ? -11.277 -3.084 12.282 1.00 82.44 90 ASN A CA 1
ATOM 745 C C . ASN A 1 90 ? -9.978 -3.625 12.869 1.00 82.44 90 ASN A C 1
ATOM 747 O O . ASN A 1 90 ? -9.333 -2.984 13.701 1.00 82.44 90 ASN A O 1
ATOM 751 N N . GLY A 1 91 ? -9.606 -4.829 12.449 1.00 84.50 91 GLY A N 1
ATOM 752 C CA . GLY A 1 91 ? -8.360 -5.468 12.848 1.00 84.50 91 GLY A CA 1
ATOM 753 C C . GLY A 1 91 ? -7.409 -5.573 11.672 1.00 84.50 91 GLY A C 1
ATOM 754 O O . GLY A 1 91 ? -7.825 -5.931 10.572 1.00 84.50 91 GLY A O 1
ATOM 755 N N . GLN A 1 92 ? -6.126 -5.335 11.918 1.00 81.81 92 GLN A N 1
ATOM 756 C CA . GLN A 1 92 ? -5.065 -5.568 10.939 1.00 81.81 92 GLN A CA 1
ATOM 757 C C . GLN A 1 92 ? -3.807 -6.139 11.595 1.00 81.81 92 GLN A C 1
ATOM 759 O O . GLN A 1 92 ? -3.584 -5.931 12.784 1.00 81.81 92 GLN A O 1
ATOM 764 N N . HIS A 1 93 ? -2.963 -6.821 10.824 1.00 84.88 93 HIS A N 1
ATOM 765 C CA . HIS A 1 93 ? -1.622 -7.182 11.283 1.00 84.88 93 HIS A CA 1
ATOM 766 C C . HIS A 1 93 ? -0.680 -5.985 11.143 1.00 84.88 93 HIS A C 1
ATOM 768 O O . HIS A 1 93 ? -0.714 -5.257 10.145 1.00 84.88 93 HIS A O 1
ATOM 774 N N . LEU A 1 94 ? 0.161 -5.757 12.147 1.00 76.75 94 LEU A N 1
ATOM 775 C CA . LEU A 1 94 ? 1.146 -4.680 12.117 1.00 76.75 94 LEU A CA 1
ATOM 776 C C . LEU A 1 94 ? 2.258 -4.980 11.101 1.00 76.75 94 LEU A C 1
ATOM 778 O O . LEU A 1 94 ? 2.738 -4.077 10.410 1.00 76.75 94 LEU A O 1
ATOM 782 N N . GLU A 1 95 ? 2.618 -6.255 10.972 1.00 79.50 95 GLU A N 1
ATOM 783 C CA . GLU A 1 95 ? 3.629 -6.769 10.052 1.00 79.50 95 GLU A CA 1
ATOM 784 C C . GLU A 1 95 ? 3.280 -6.448 8.601 1.00 79.50 95 GLU A C 1
ATOM 786 O O . GLU A 1 95 ? 4.164 -6.104 7.822 1.00 79.50 95 GLU A O 1
ATOM 791 N N . ASP A 1 96 ? 1.992 -6.469 8.259 1.00 79.88 96 ASP A N 1
ATOM 792 C CA . ASP A 1 96 ? 1.510 -6.164 6.915 1.00 79.88 96 ASP A CA 1
ATOM 793 C C . ASP A 1 96 ? 1.834 -4.708 6.521 1.00 79.88 96 ASP A C 1
ATOM 795 O O . ASP A 1 96 ? 2.269 -4.442 5.398 1.00 79.88 96 ASP A O 1
ATOM 799 N N . ILE A 1 97 ? 1.719 -3.742 7.448 1.00 78.19 97 ILE A N 1
ATOM 800 C CA . ILE A 1 97 ? 2.125 -2.349 7.175 1.00 78.19 97 ILE A CA 1
ATOM 801 C C . ILE A 1 97 ? 3.645 -2.254 7.015 1.00 78.19 97 ILE A C 1
ATOM 803 O O . ILE A 1 97 ? 4.129 -1.604 6.083 1.00 78.19 97 ILE A O 1
ATOM 807 N N . ALA A 1 98 ? 4.393 -2.891 7.919 1.00 82.38 98 ALA A N 1
ATOM 808 C CA . ALA A 1 98 ? 5.852 -2.867 7.894 1.00 82.38 98 ALA A CA 1
ATOM 809 C C . ALA A 1 98 ? 6.407 -3.488 6.600 1.00 82.38 98 ALA A C 1
ATOM 811 O O . ALA A 1 98 ? 7.361 -2.967 6.018 1.00 82.38 98 ALA A O 1
ATOM 812 N N . GLU A 1 99 ? 5.776 -4.552 6.105 1.00 87.06 99 GLU A N 1
ATOM 813 C CA . GLU A 1 99 ? 6.128 -5.205 4.847 1.00 87.06 99 GLU A CA 1
ATOM 814 C C . GLU A 1 99 ? 5.860 -4.289 3.638 1.00 87.06 99 GLU A C 1
ATOM 816 O O . GLU A 1 99 ? 6.709 -4.184 2.749 1.00 87.06 99 GLU A O 1
ATOM 821 N N . LEU A 1 100 ? 4.756 -3.523 3.632 1.00 89.56 100 LEU A N 1
ATOM 822 C CA . LEU A 1 100 ? 4.513 -2.496 2.602 1.00 89.56 100 LEU A CA 1
ATOM 823 C C . LEU A 1 100 ? 5.559 -1.383 2.633 1.00 89.56 100 LEU A C 1
ATOM 825 O O . LEU A 1 100 ? 5.988 -0.920 1.575 1.00 89.56 100 LEU A O 1
ATOM 829 N N . ASP A 1 101 ? 5.967 -0.932 3.820 1.00 89.06 101 ASP A N 1
ATOM 830 C CA . ASP A 1 101 ? 7.011 0.086 3.979 1.00 89.06 101 ASP A CA 1
ATOM 831 C C . ASP A 1 101 ? 8.379 -0.405 3.492 1.00 89.06 101 ASP A C 1
ATOM 833 O O . ASP A 1 101 ? 9.100 0.317 2.784 1.00 89.06 101 ASP A O 1
ATOM 837 N N . ALA A 1 102 ? 8.725 -1.649 3.820 1.00 91.38 102 ALA A N 1
ATOM 838 C CA . ALA A 1 102 ? 9.938 -2.291 3.337 1.00 91.38 102 ALA A CA 1
ATOM 839 C C . ALA A 1 102 ? 9.923 -2.402 1.804 1.00 91.38 102 ALA A C 1
ATOM 841 O O . ALA A 1 102 ? 10.860 -1.943 1.140 1.00 91.38 102 ALA A O 1
ATOM 842 N N . GLN A 1 103 ? 8.828 -2.908 1.230 1.00 94.94 103 GLN A N 1
ATOM 843 C CA . GLN A 1 103 ? 8.680 -3.046 -0.217 1.00 94.94 103 GLN A CA 1
ATOM 844 C C . GLN A 1 103 ? 8.706 -1.686 -0.928 1.00 94.94 103 GLN A C 1
ATOM 846 O O . GLN A 1 103 ? 9.353 -1.528 -1.967 1.00 94.94 103 GLN A O 1
ATOM 851 N N . TRP A 1 104 ? 8.070 -0.661 -0.355 1.00 96.69 104 TRP A N 1
ATOM 852 C CA . TRP A 1 104 ? 8.117 0.695 -0.897 1.00 96.69 104 TRP A CA 1
ATOM 853 C C . TRP A 1 104 ? 9.537 1.273 -0.895 1.00 96.69 104 TRP A C 1
ATOM 855 O O . TRP A 1 104 ? 9.962 1.916 -1.860 1.00 96.69 104 TRP A O 1
ATOM 865 N N . THR A 1 105 ? 10.317 0.993 0.149 1.00 96.50 105 THR A N 1
ATOM 866 C CA . THR A 1 105 ? 11.724 1.403 0.225 1.00 96.50 105 THR A CA 1
ATOM 867 C C . THR A 1 105 ? 12.561 0.779 -0.899 1.00 96.50 105 THR A C 1
ATOM 869 O O . THR A 1 105 ? 13.397 1.469 -1.495 1.00 96.50 105 THR A O 1
ATOM 872 N N . GLU A 1 106 ? 12.332 -0.493 -1.236 1.00 96.56 106 GLU A N 1
ATOM 873 C CA . GLU A 1 106 ? 12.987 -1.153 -2.376 1.00 96.56 106 GLU A CA 1
ATOM 874 C C . GLU A 1 106 ? 12.568 -0.540 -3.718 1.00 96.56 106 GLU A C 1
ATOM 876 O O . GLU A 1 106 ? 13.419 -0.222 -4.555 1.00 96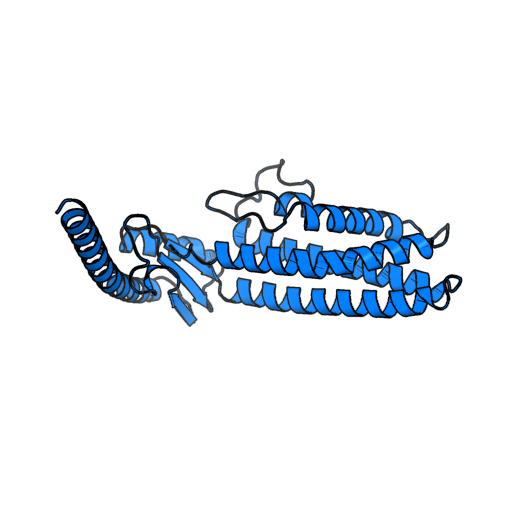.56 106 GLU A O 1
ATOM 881 N N . ILE A 1 107 ? 11.273 -0.272 -3.912 1.00 98.19 107 ILE A N 1
ATOM 882 C CA . ILE A 1 107 ? 10.764 0.384 -5.126 1.00 98.19 107 ILE A CA 1
ATOM 883 C C . ILE A 1 107 ? 11.415 1.762 -5.318 1.00 98.19 107 ILE A C 1
ATOM 885 O O . ILE A 1 107 ? 11.869 2.095 -6.418 1.00 98.19 107 ILE A O 1
ATOM 889 N N . ARG A 1 108 ? 11.549 2.555 -4.246 1.00 97.81 108 ARG A N 1
ATOM 890 C CA . ARG A 1 108 ? 12.227 3.863 -4.292 1.00 97.81 108 ARG A CA 1
ATOM 891 C C . ARG A 1 108 ? 13.699 3.748 -4.686 1.00 97.81 108 ARG A C 1
ATOM 893 O O . ARG A 1 108 ? 14.197 4.589 -5.442 1.00 97.81 108 ARG A O 1
ATOM 900 N N . ARG A 1 109 ? 14.401 2.707 -4.225 1.00 96.94 109 ARG A N 1
ATOM 901 C CA . ARG A 1 109 ? 15.768 2.407 -4.687 1.00 96.94 109 ARG A CA 1
ATOM 902 C C . ARG A 1 109 ? 15.785 2.052 -6.174 1.00 96.94 109 ARG A C 1
ATOM 904 O O . ARG A 1 109 ? 16.651 2.543 -6.902 1.00 96.94 109 ARG A O 1
ATOM 911 N N . GLY A 1 110 ? 14.802 1.281 -6.640 1.00 97.75 110 GLY A N 1
ATOM 912 C CA . GLY A 1 110 ? 14.582 0.994 -8.059 1.00 97.75 110 GLY A CA 1
ATOM 913 C C . GLY A 1 110 ? 14.452 2.266 -8.903 1.00 97.75 110 GLY A C 1
ATOM 914 O O . GLY A 1 110 ? 15.178 2.425 -9.887 1.00 97.75 110 GLY A O 1
ATOM 915 N N . HIS A 1 111 ? 13.622 3.222 -8.475 1.00 98.06 111 HIS A N 1
ATOM 916 C CA . HIS A 1 111 ? 13.4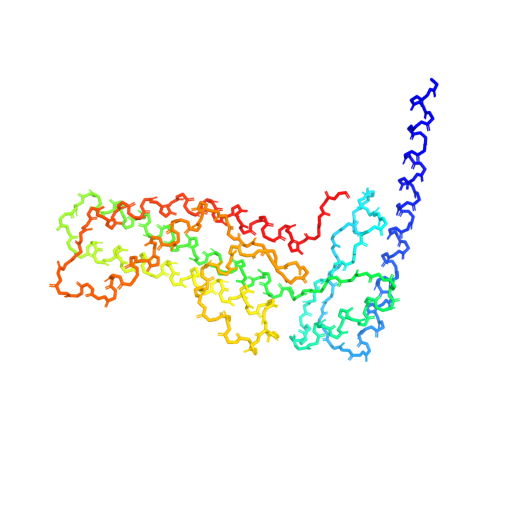73 4.528 -9.137 1.00 98.06 111 HIS A CA 1
ATOM 917 C C . HIS A 1 111 ? 14.777 5.320 -9.206 1.00 98.06 111 HIS A C 1
ATOM 919 O O . HIS A 1 111 ? 15.139 5.822 -10.272 1.00 98.06 111 HIS A O 1
ATOM 925 N N . ALA A 1 112 ? 15.519 5.414 -8.097 1.00 97.00 112 ALA A N 1
ATOM 926 C CA . ALA A 1 112 ? 16.816 6.096 -8.079 1.00 97.00 112 ALA A CA 1
ATOM 927 C C . ALA A 1 112 ? 17.800 5.457 -9.074 1.00 97.00 112 ALA A C 1
ATOM 929 O O . ALA A 1 112 ? 18.519 6.150 -9.800 1.00 97.00 112 ALA A O 1
ATOM 930 N N . SER A 1 113 ? 17.777 4.127 -9.153 1.00 96.81 113 SER A N 1
ATOM 931 C CA . SER A 1 113 ? 18.602 3.352 -10.066 1.00 96.81 113 SER A CA 1
ATOM 932 C C . SER A 1 113 ? 18.254 3.582 -11.541 1.00 96.81 113 SER A C 1
ATOM 934 O O . SER A 1 113 ? 19.150 3.800 -12.364 1.00 96.81 113 SER A O 1
ATOM 936 N N . VAL A 1 114 ? 16.959 3.581 -11.870 1.00 97.94 114 VAL A N 1
ATOM 937 C CA . VAL A 1 114 ? 16.433 3.909 -13.205 1.00 97.94 114 VAL A CA 1
ATOM 938 C C . VAL A 1 114 ? 16.837 5.327 -13.598 1.00 97.94 114 VAL A C 1
ATOM 940 O O . VAL A 1 114 ? 17.416 5.519 -14.666 1.00 97.94 114 VAL A O 1
ATOM 943 N N . LYS A 1 115 ? 16.629 6.308 -12.712 1.00 97.19 115 LYS A N 1
ATOM 944 C CA . LYS A 1 115 ? 16.976 7.714 -12.954 1.00 97.19 115 LYS A CA 1
ATOM 945 C C . LYS A 1 115 ? 18.461 7.894 -13.269 1.00 97.19 115 LYS A C 1
ATOM 947 O O . LYS A 1 115 ? 18.801 8.528 -14.266 1.00 97.19 115 LYS A O 1
ATOM 952 N N . HIS A 1 116 ? 19.341 7.317 -12.451 1.00 96.19 116 HIS A N 1
ATOM 953 C CA . HIS A 1 116 ? 20.786 7.3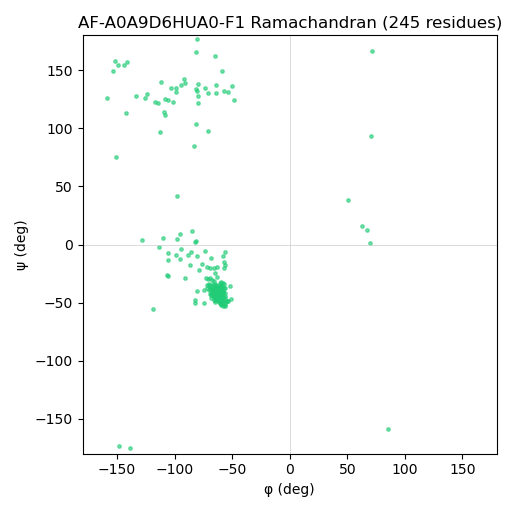97 -12.672 1.00 96.19 116 HIS A CA 1
ATOM 954 C C . HIS A 1 116 ? 21.182 6.776 -14.020 1.00 96.19 116 HIS A C 1
ATOM 956 O O . HIS A 1 116 ? 21.935 7.368 -14.793 1.00 96.19 116 HIS A O 1
ATOM 962 N N . LYS A 1 117 ? 20.646 5.592 -14.343 1.00 96.62 117 LYS A N 1
ATOM 963 C CA . LYS A 1 117 ? 20.969 4.905 -15.599 1.00 96.62 117 LYS A CA 1
ATOM 964 C C . LYS A 1 117 ? 20.425 5.648 -16.827 1.00 96.62 117 LYS A C 1
ATOM 966 O O . LYS A 1 117 ? 21.132 5.732 -17.829 1.00 96.62 117 LYS A O 1
ATOM 971 N N . ALA A 1 118 ? 19.238 6.246 -16.733 1.00 96.81 118 ALA A N 1
ATOM 972 C CA . ALA A 1 118 ? 18.663 7.078 -17.788 1.00 96.81 118 ALA A CA 1
ATOM 973 C C . ALA A 1 118 ? 19.520 8.316 -18.082 1.00 96.81 118 ALA A C 1
ATOM 975 O O . ALA A 1 118 ? 19.728 8.656 -19.245 1.00 96.81 118 ALA A O 1
ATOM 976 N N . GLN A 1 119 ? 20.084 8.953 -17.051 1.00 96.12 119 GLN A N 1
ATOM 977 C CA . GLN A 1 119 ? 21.026 10.062 -17.231 1.00 96.12 119 GLN A CA 1
ATOM 978 C C . GLN A 1 119 ? 22.298 9.625 -17.968 1.00 96.12 119 GLN A C 1
ATOM 980 O O . GLN A 1 119 ? 22.737 10.325 -18.877 1.00 96.12 119 GLN A O 1
ATOM 985 N N . SER A 1 120 ? 22.861 8.458 -17.627 1.00 95.88 120 SER A N 1
ATOM 986 C CA . SER A 1 120 ? 24.028 7.916 -18.338 1.00 95.88 120 SER A CA 1
ATOM 987 C C . SER A 1 120 ? 23.728 7.653 -19.816 1.00 95.88 120 SER A C 1
ATOM 989 O O . SER A 1 120 ? 24.517 8.035 -20.675 1.00 95.88 120 SER A O 1
ATOM 991 N N . LEU A 1 121 ? 22.579 7.036 -20.116 1.00 95.75 121 LEU A N 1
ATOM 992 C CA . LEU A 1 121 ? 22.171 6.730 -21.488 1.00 95.75 121 LEU A CA 1
ATOM 993 C C . LEU A 1 121 ? 21.874 7.998 -22.297 1.00 95.75 121 LEU A C 1
ATOM 995 O O . LEU A 1 121 ? 22.294 8.093 -23.441 1.00 95.75 121 LEU A O 1
ATOM 999 N N . ARG A 1 122 ? 21.244 9.022 -21.708 1.00 94.62 122 ARG A N 1
ATOM 1000 C CA . ARG A 1 122 ? 21.063 10.324 -22.377 1.00 94.62 122 ARG A CA 1
ATOM 1001 C C . ARG A 1 122 ? 22.388 10.958 -22.816 1.00 94.62 122 ARG A C 1
ATOM 1003 O O . ARG A 1 122 ? 22.420 11.625 -23.843 1.00 94.62 122 ARG A O 1
ATOM 1010 N N . GLY A 1 123 ? 23.465 10.761 -22.052 1.00 93.56 123 GLY A N 1
ATOM 1011 C CA . GLY A 1 123 ? 24.801 11.250 -22.408 1.00 93.56 123 GLY A CA 1
ATOM 1012 C C . GLY A 1 123 ? 25.456 10.494 -23.571 1.00 93.56 123 GLY A C 1
ATOM 1013 O O . GLY A 1 123 ? 26.382 11.017 -24.185 1.00 93.56 123 GLY A O 1
ATOM 1014 N N . ASN A 1 124 ? 24.983 9.284 -23.884 1.00 94.12 124 ASN A N 1
ATOM 1015 C CA . ASN A 1 124 ? 25.467 8.457 -24.988 1.00 94.12 124 ASN A CA 1
ATOM 1016 C C . ASN A 1 124 ? 24.338 7.5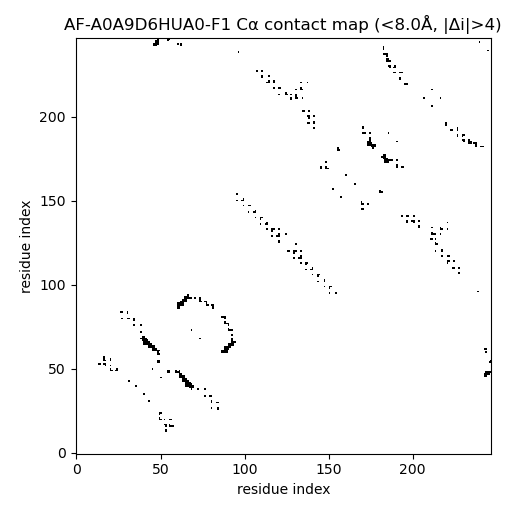51 -25.512 1.00 94.12 124 ASN A C 1
ATOM 1018 O O . ASN A 1 124 ? 24.296 6.357 -25.215 1.00 94.12 124 ASN A O 1
ATOM 1022 N N . ILE A 1 125 ? 23.397 8.140 -26.258 1.00 93.31 125 ILE A N 1
ATOM 1023 C CA . ILE A 1 125 ? 22.117 7.500 -26.615 1.00 93.31 125 ILE A CA 1
ATOM 1024 C C . ILE A 1 125 ? 22.270 6.267 -27.514 1.00 93.31 125 ILE A C 1
ATOM 1026 O O . ILE A 1 125 ? 21.418 5.387 -27.500 1.00 93.31 125 ILE A O 1
ATOM 1030 N N . SER A 1 126 ? 23.369 6.182 -28.265 1.00 92.56 126 SER A N 1
ATOM 1031 C CA . SER A 1 126 ? 23.692 5.055 -29.145 1.00 92.56 126 SER A CA 1
ATOM 1032 C C . SER A 1 126 ? 24.339 3.875 -28.415 1.00 92.56 126 SER A C 1
ATOM 1034 O O . SER A 1 126 ? 24.748 2.914 -29.057 1.00 92.56 126 SER A O 1
ATOM 1036 N N . ASN A 1 127 ? 24.512 3.951 -27.093 1.00 93.56 127 ASN A N 1
ATOM 1037 C CA . ASN A 1 127 ? 25.114 2.875 -26.317 1.00 93.56 127 ASN A CA 1
ATOM 1038 C C . ASN A 1 127 ? 24.071 1.791 -25.999 1.00 93.56 127 ASN A C 1
ATOM 1040 O O . ASN A 1 127 ? 23.229 1.960 -25.113 1.00 93.56 127 ASN A O 1
ATOM 1044 N N . GLU A 1 128 ? 24.158 0.675 -26.720 1.00 91.06 128 GLU A N 1
ATOM 1045 C CA . GLU A 1 128 ? 23.230 -0.455 -26.614 1.00 91.06 128 GLU A CA 1
ATOM 1046 C C . GLU A 1 128 ? 23.255 -1.103 -25.221 1.00 91.06 128 GLU A C 1
ATOM 1048 O O . GLU A 1 128 ? 22.195 -1.297 -24.629 1.00 91.06 128 GLU A O 1
ATOM 1053 N N . ASP A 1 129 ? 24.434 -1.303 -24.620 1.00 92.44 129 ASP A N 1
ATOM 1054 C CA . ASP A 1 129 ? 24.563 -1.870 -23.267 1.00 92.44 129 ASP A CA 1
ATOM 1055 C C . ASP A 1 129 ? 23.852 -1.009 -22.207 1.00 92.44 129 ASP A C 1
ATOM 1057 O O . ASP A 1 129 ? 23.229 -1.508 -21.261 1.00 92.44 129 ASP A O 1
ATOM 1061 N N . LEU A 1 130 ? 23.933 0.320 -22.340 1.00 94.56 130 LEU A N 1
ATOM 1062 C CA . LEU A 1 130 ? 23.228 1.247 -21.456 1.00 94.56 130 LEU A CA 1
ATOM 1063 C C . LEU A 1 130 ? 21.711 1.193 -21.676 1.00 94.56 130 LEU A C 1
ATOM 1065 O O . LEU A 1 130 ? 20.969 1.278 -20.690 1.00 94.56 130 LEU A O 1
ATOM 1069 N N . ALA A 1 131 ? 21.257 1.027 -22.921 1.00 93.44 131 ALA A N 1
ATOM 1070 C CA . ALA A 1 131 ? 19.846 0.860 -23.264 1.00 93.44 131 ALA A CA 1
ATOM 1071 C C . ALA A 1 131 ? 19.275 -0.444 -22.696 1.00 93.44 131 ALA A C 1
ATOM 1073 O O . ALA A 1 131 ? 18.247 -0.412 -22.014 1.00 93.44 131 ALA A O 1
ATOM 1074 N N . GLU A 1 132 ? 19.972 -1.564 -22.873 1.00 92.44 132 GLU A N 1
ATOM 1075 C CA . GLU A 1 132 ? 19.592 -2.859 -22.304 1.00 92.44 132 GLU A CA 1
ATOM 1076 C C . GLU A 1 132 ? 19.595 -2.831 -20.774 1.00 92.44 132 GLU A C 1
ATOM 1078 O O . GLU A 1 132 ? 18.640 -3.276 -20.131 1.00 92.44 132 GLU A O 1
ATOM 1083 N N . SER A 1 133 ? 20.623 -2.230 -20.164 1.00 94.62 133 SER A N 1
ATOM 1084 C CA . SER A 1 133 ? 20.696 -2.082 -18.709 1.00 94.62 133 SER A CA 1
ATOM 1085 C C . SER A 1 133 ? 19.543 -1.242 -18.153 1.00 94.62 133 SER A C 1
ATOM 1087 O O . SER A 1 133 ? 18.999 -1.572 -17.096 1.00 94.62 133 SER A O 1
ATOM 1089 N N . LEU A 1 134 ? 19.158 -0.155 -18.831 1.00 96.00 134 LEU A N 1
ATOM 1090 C CA . LEU A 1 134 ? 18.018 0.665 -18.416 1.00 96.00 134 LEU A CA 1
ATOM 1091 C C . LEU A 1 134 ? 16.697 -0.092 -18.581 1.00 96.00 134 LEU A C 1
ATOM 1093 O O . LEU A 1 134 ? 15.869 -0.076 -17.671 1.00 96.00 134 LEU A O 1
ATOM 1097 N N . ALA A 1 135 ? 16.529 -0.789 -19.703 1.00 94.75 135 ALA A N 1
ATOM 1098 C CA . ALA A 1 135 ? 15.363 -1.613 -19.984 1.00 94.75 135 ALA A CA 1
ATOM 1099 C C . ALA A 1 135 ? 15.167 -2.703 -18.916 1.00 94.75 135 ALA A C 1
ATOM 1101 O O . ALA A 1 135 ? 14.076 -2.841 -18.359 1.00 94.75 135 ALA A O 1
ATOM 1102 N N . TYR A 1 136 ? 16.241 -3.396 -18.533 1.00 94.81 136 TYR A N 1
ATOM 1103 C CA . TYR A 1 136 ? 16.217 -4.376 -17.447 1.00 94.81 136 TYR A CA 1
ATOM 1104 C C . TYR A 1 136 ? 15.834 -3.751 -16.094 1.00 94.81 136 TYR A C 1
ATOM 1106 O O . TYR A 1 136 ? 15.058 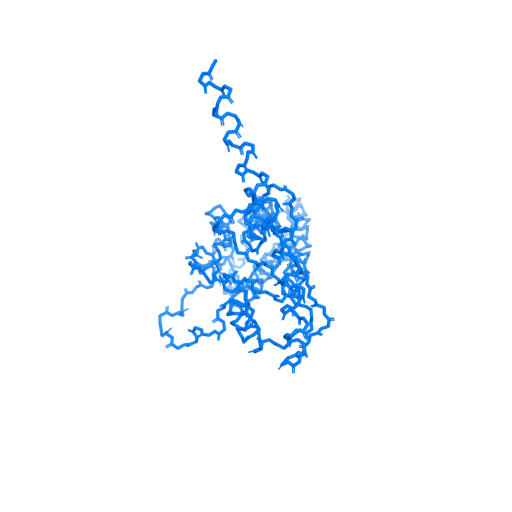-4.323 -15.329 1.00 94.81 136 TYR A O 1
ATOM 1114 N N . ARG A 1 137 ? 16.317 -2.539 -15.789 1.00 96.62 137 ARG A N 1
ATOM 1115 C CA . ARG A 1 137 ? 15.942 -1.834 -14.549 1.00 96.62 137 ARG A CA 1
ATOM 1116 C C . ARG A 1 137 ? 14.471 -1.426 -14.532 1.00 96.62 137 ARG A C 1
ATOM 1118 O O . ARG A 1 137 ? 13.841 -1.552 -13.488 1.00 96.62 137 ARG A O 1
ATOM 1125 N N . LEU A 1 138 ? 13.916 -0.982 -15.660 1.00 96.81 138 LEU A N 1
ATOM 1126 C CA . LEU A 1 138 ? 12.484 -0.683 -15.786 1.00 96.81 138 LEU A CA 1
ATOM 1127 C C . LEU A 1 138 ? 11.625 -1.940 -15.627 1.00 96.81 138 LEU A C 1
ATOM 1129 O O . LEU A 1 138 ? 10.598 -1.899 -14.951 1.00 96.81 138 LEU A O 1
ATOM 1133 N N . HIS A 1 139 ? 12.072 -3.063 -16.196 1.00 94.62 139 HIS A N 1
ATOM 1134 C CA . HIS A 1 139 ? 11.443 -4.364 -15.990 1.00 94.62 139 HIS A CA 1
ATOM 1135 C C . HIS A 1 139 ? 11.379 -4.723 -14.499 1.00 94.62 139 HIS A C 1
ATOM 1137 O O . HIS A 1 139 ? 10.297 -4.992 -13.977 1.00 94.62 139 HIS A O 1
ATOM 1143 N N . ASN A 1 140 ? 12.519 -4.665 -13.808 1.00 95.62 140 ASN A N 1
ATOM 1144 C CA . ASN A 1 140 ? 12.600 -4.986 -12.383 1.00 95.62 140 ASN A CA 1
ATOM 1145 C C . ASN A 1 140 ? 11.799 -4.014 -11.515 1.00 95.62 140 ASN A C 1
ATOM 1147 O O . ASN A 1 140 ? 11.180 -4.440 -10.545 1.00 95.62 140 ASN A O 1
ATOM 1151 N N . LEU A 1 141 ? 11.776 -2.727 -11.874 1.00 97.75 141 LEU A N 1
ATOM 1152 C CA . LEU A 1 141 ? 10.970 -1.729 -11.179 1.00 97.75 141 LEU A CA 1
ATOM 1153 C C . LEU A 1 141 ? 9.486 -2.106 -11.215 1.00 97.75 141 LEU A C 1
ATOM 1155 O O . LEU A 1 141 ? 8.827 -2.077 -10.181 1.00 97.75 141 LEU A O 1
ATOM 1159 N N . TYR A 1 142 ? 8.966 -2.505 -12.379 1.00 96.38 142 TYR A N 1
ATOM 1160 C CA . TYR A 1 142 ? 7.578 -2.951 -12.473 1.00 96.38 142 TYR A CA 1
ATOM 1161 C C . TYR A 1 142 ? 7.323 -4.252 -11.703 1.00 96.38 142 TYR A C 1
ATOM 1163 O O . TYR A 1 142 ? 6.298 -4.361 -11.038 1.00 96.38 142 TYR A O 1
ATOM 1171 N N . CYS A 1 143 ? 8.250 -5.216 -11.733 1.00 94.25 143 CYS A N 1
ATOM 1172 C CA . CYS A 1 143 ? 8.130 -6.432 -10.922 1.00 94.25 143 CYS A CA 1
ATOM 1173 C C . CYS A 1 143 ? 8.024 -6.106 -9.420 1.00 94.25 143 CYS A C 1
ATOM 1175 O O . CYS A 1 143 ? 7.171 -6.666 -8.741 1.00 94.25 143 CYS A O 1
ATOM 1177 N N . ALA A 1 144 ? 8.803 -5.143 -8.918 1.00 96.75 144 ALA A N 1
ATOM 1178 C CA . ALA A 1 144 ? 8.719 -4.719 -7.520 1.00 96.75 144 ALA A CA 1
ATOM 1179 C C . ALA A 1 144 ? 7.352 -4.098 -7.165 1.00 96.75 144 ALA A C 1
ATOM 1181 O O . ALA A 1 144 ? 6.834 -4.335 -6.073 1.00 96.75 144 ALA A O 1
ATOM 1182 N N . TYR A 1 145 ? 6.740 -3.349 -8.091 1.00 96.88 145 TYR A N 1
ATOM 1183 C CA . TYR A 1 145 ? 5.355 -2.889 -7.948 1.00 96.88 145 TYR A CA 1
ATOM 1184 C C . TYR A 1 145 ? 4.353 -4.051 -7.957 1.00 96.88 145 TYR A C 1
ATOM 1186 O O . TYR A 1 145 ? 3.464 -4.079 -7.111 1.00 96.88 145 TYR A O 1
ATOM 1194 N N . GLU A 1 146 ? 4.500 -5.025 -8.866 1.00 94.19 146 GLU A N 1
ATOM 1195 C CA . GLU A 1 146 ? 3.660 -6.234 -8.874 1.00 94.19 146 GLU A CA 1
ATOM 1196 C C . GLU A 1 146 ? 3.732 -6.969 -7.529 1.00 94.19 146 GLU A C 1
ATOM 1198 O O . GLU A 1 146 ? 2.703 -7.417 -7.033 1.00 94.19 146 GLU A O 1
ATOM 1203 N N . ASP A 1 147 ? 4.918 -7.079 -6.930 1.00 92.81 147 ASP A N 1
ATOM 1204 C CA . ASP A 1 147 ? 5.092 -7.734 -5.632 1.00 92.81 147 ASP A CA 1
ATOM 1205 C C . ASP A 1 147 ? 4.408 -6.956 -4.500 1.00 92.81 147 ASP A C 1
ATOM 1207 O O . ASP A 1 147 ? 3.709 -7.562 -3.692 1.00 92.81 147 ASP A O 1
ATOM 1211 N N . LEU A 1 148 ? 4.474 -5.619 -4.502 1.00 94.75 148 LEU A N 1
ATOM 1212 C CA . LEU A 1 148 ? 3.697 -4.797 -3.566 1.00 94.75 148 LEU A CA 1
ATOM 1213 C C . LEU A 1 148 ? 2.188 -5.024 -3.731 1.00 94.75 148 LEU A C 1
ATOM 1215 O O . LEU A 1 148 ? 1.471 -5.161 -2.745 1.00 94.75 148 LEU A O 1
ATOM 1219 N N . PHE A 1 149 ? 1.688 -5.111 -4.965 1.00 92.69 149 PHE A N 1
ATOM 1220 C CA . PHE A 1 149 ? 0.266 -5.375 -5.199 1.00 92.69 149 PHE A CA 1
ATOM 1221 C C . PHE A 1 149 ? -0.152 -6.771 -4.725 1.00 92.69 149 PHE A C 1
ATOM 1223 O O . PHE A 1 149 ? -1.290 -6.948 -4.296 1.00 92.69 149 PHE A O 1
ATOM 1230 N N . LYS A 1 150 ? 0.750 -7.761 -4.783 1.00 88.75 150 LYS A N 1
ATOM 1231 C CA . LYS A 1 150 ? 0.505 -9.097 -4.219 1.00 88.75 150 LYS A CA 1
ATOM 1232 C C . LYS A 1 150 ? 0.447 -9.063 -2.698 1.00 88.75 150 LYS A C 1
ATOM 1234 O O . LYS A 1 150 ? -0.410 -9.748 -2.160 1.00 88.75 150 LYS A O 1
ATOM 1239 N N . LEU A 1 151 ? 1.299 -8.275 -2.036 1.00 87.31 151 LEU A N 1
ATOM 1240 C CA . LEU A 1 151 ? 1.216 -8.065 -0.586 1.00 87.31 151 LEU A CA 1
ATOM 1241 C C . LEU A 1 151 ? -0.149 -7.496 -0.215 1.00 87.31 151 LEU A C 1
ATOM 1243 O O . LEU A 1 151 ? -0.888 -8.106 0.546 1.00 87.31 151 LEU A O 1
ATOM 1247 N N . VAL A 1 152 ? -0.538 -6.398 -0.866 1.00 85.25 152 VAL A N 1
ATOM 1248 C CA . VAL A 1 152 ? -1.849 -5.777 -0.653 1.00 85.25 152 VAL A CA 1
ATOM 1249 C C . VAL A 1 152 ? -2.984 -6.776 -0.900 1.00 85.25 152 VAL A C 1
ATOM 1251 O O . VAL A 1 152 ? -3.841 -6.952 -0.044 1.00 85.25 152 VAL A O 1
ATOM 1254 N N . ALA A 1 153 ? -2.995 -7.488 -2.028 1.00 81.44 153 ALA A N 1
ATOM 1255 C CA . ALA A 1 153 ? -4.020 -8.501 -2.276 1.00 81.44 153 ALA A CA 1
ATOM 1256 C C . ALA A 1 153 ? -3.995 -9.629 -1.225 1.00 81.44 153 ALA A C 1
ATOM 1258 O O . ALA A 1 153 ? -5.050 -10.076 -0.789 1.00 81.44 153 ALA A O 1
ATOM 1259 N N . GLY A 1 154 ? -2.812 -10.066 -0.796 1.00 74.88 154 GLY A N 1
ATOM 1260 C CA . GLY A 1 154 ? -2.628 -11.109 0.210 1.00 74.88 154 GLY A CA 1
ATOM 1261 C C . GLY A 1 154 ? -3.039 -10.693 1.621 1.00 74.88 154 GLY A C 1
ATOM 1262 O O . GLY A 1 154 ? -3.322 -11.555 2.438 1.00 74.88 154 GLY A O 1
ATOM 1263 N N . PHE A 1 155 ? -3.120 -9.404 1.935 1.00 75.88 155 PHE A N 1
ATOM 1264 C CA . PHE A 1 155 ? -3.612 -8.965 3.244 1.00 75.88 155 PHE A CA 1
ATOM 1265 C C . PHE A 1 155 ? -5.136 -8.981 3.317 1.00 75.88 155 PHE A C 1
ATOM 1267 O O . PHE A 1 155 ? -5.707 -9.401 4.318 1.00 75.88 155 PHE A O 1
ATOM 1274 N N . PHE A 1 156 ? -5.802 -8.570 2.236 1.00 70.00 156 PHE A N 1
ATOM 1275 C CA . PHE A 1 156 ? -7.243 -8.307 2.260 1.00 70.00 156 PHE A CA 1
ATOM 1276 C C . PHE A 1 156 ? -8.088 -9.370 1.545 1.00 70.00 156 PHE A C 1
ATOM 1278 O O . PHE A 1 156 ? -9.263 -9.542 1.856 1.00 70.00 156 PHE A O 1
ATOM 1285 N N . GLU A 1 157 ? -7.531 -10.089 0.567 1.00 66.19 157 GLU A N 1
ATOM 1286 C CA . GLU A 1 157 ? -8.316 -10.877 -0.396 1.00 66.19 157 GLU A CA 1
ATOM 1287 C C . GLU A 1 157 ? -8.173 -12.402 -0.225 1.00 66.19 157 GLU A C 1
ATOM 1289 O O . GLU A 1 157 ? -8.752 -13.151 -1.012 1.00 66.19 157 GLU A O 1
ATOM 1294 N N . ASN A 1 158 ? -7.472 -12.887 0.813 1.00 58.12 158 ASN A N 1
ATOM 1295 C CA . ASN A 1 158 ? -7.204 -14.323 1.044 1.00 58.12 158 ASN A CA 1
ATOM 1296 C C . ASN A 1 158 ? -8.457 -15.216 1.132 1.00 58.12 158 ASN A C 1
ATOM 1298 O O . ASN A 1 158 ? -8.355 -16.427 0.981 1.00 58.12 158 ASN A O 1
ATOM 1302 N N . GLN A 1 159 ? -9.649 -14.656 1.357 1.00 50.91 159 GLN A N 1
ATOM 1303 C CA . GLN A 1 159 ? -10.904 -15.420 1.412 1.00 50.91 159 GLN A CA 1
ATOM 1304 C C . GLN A 1 159 ? -11.665 -15.467 0.069 1.00 50.91 159 GLN A C 1
ATOM 1306 O O . GLN A 1 159 ? -12.696 -16.131 -0.039 1.00 50.91 159 GLN A O 1
ATOM 1311 N N . LEU A 1 160 ? -11.180 -14.776 -0.971 1.00 52.62 160 LEU A N 1
ATOM 1312 C CA . LEU A 1 160 ? -11.899 -14.560 -2.238 1.00 52.62 160 LEU A CA 1
ATOM 1313 C C . LEU A 1 160 ? -11.536 -15.575 -3.344 1.00 52.62 160 LEU A C 1
ATOM 1315 O O . LEU A 1 160 ? -11.987 -15.436 -4.484 1.00 52.62 160 LEU A O 1
ATOM 1319 N N . GLU A 1 161 ? -10.778 -16.628 -3.014 1.00 50.50 161 GLU A N 1
ATOM 1320 C CA . GLU A 1 161 ? -10.197 -17.610 -3.953 1.00 50.50 161 GLU A CA 1
ATOM 1321 C C . GLU A 1 161 ? -11.210 -18.350 -4.860 1.00 50.50 161 GLU A C 1
ATOM 1323 O O . GLU A 1 161 ? -10.821 -18.928 -5.872 1.00 50.50 161 GLU A O 1
ATOM 1328 N N . ASN A 1 162 ? -12.515 -18.312 -4.564 1.00 44.66 162 ASN A N 1
ATOM 1329 C CA . ASN A 1 162 ? -13.522 -19.162 -5.218 1.00 44.66 162 ASN A CA 1
ATOM 1330 C C . ASN A 1 162 ? -14.326 -18.539 -6.367 1.00 44.66 162 ASN A C 1
ATOM 1332 O O . ASN A 1 162 ? -15.234 -19.189 -6.890 1.00 44.66 162 ASN A O 1
ATOM 1336 N N . SER A 1 163 ? -14.043 -17.313 -6.808 1.00 49.31 163 SER A N 1
ATOM 1337 C CA . SER A 1 163 ? -14.790 -16.746 -7.939 1.00 49.31 163 SER A CA 1
ATOM 1338 C C . SER A 1 163 ? -13.937 -16.670 -9.199 1.00 49.31 163 SER A C 1
ATOM 1340 O O . SER A 1 163 ? -13.023 -15.867 -9.336 1.00 49.31 163 SER A O 1
ATOM 1342 N N . SER A 1 164 ? -14.295 -17.495 -10.185 1.00 48.19 164 SER A N 1
ATOM 1343 C CA . SER A 1 164 ? -13.638 -17.626 -11.495 1.00 48.19 164 SER A CA 1
ATOM 1344 C C . SER A 1 164 ? -13.533 -16.323 -12.313 1.00 48.19 164 SER A C 1
ATOM 1346 O O . SER A 1 164 ? -12.875 -16.294 -13.350 1.00 48.19 164 SER A O 1
ATOM 1348 N N . ARG A 1 165 ? -14.143 -15.225 -11.839 1.00 48.06 165 ARG A N 1
ATOM 1349 C CA . ARG A 1 165 ? -14.022 -13.854 -12.363 1.00 48.06 165 ARG A CA 1
ATOM 1350 C C . ARG A 1 165 ? -12.863 -13.036 -11.769 1.00 48.06 165 ARG A C 1
ATOM 1352 O O . ARG A 1 165 ? -12.580 -11.971 -12.307 1.00 48.06 165 ARG A O 1
ATOM 1359 N N . TYR A 1 166 ? -12.171 -13.507 -10.727 1.00 51.09 166 TYR A N 1
ATOM 1360 C CA . TYR A 1 166 ? -11.073 -12.773 -10.060 1.00 51.09 166 TYR A CA 1
ATOM 1361 C C . TYR A 1 166 ? -9.758 -12.718 -10.857 1.00 51.09 166 TYR A C 1
ATOM 1363 O O . TYR A 1 166 ? -8.804 -12.041 -10.464 1.00 51.09 166 TYR A O 1
ATOM 1371 N N . HIS A 1 167 ? -9.684 -13.414 -11.994 1.00 49.88 167 HIS A N 1
ATOM 1372 C CA . HIS A 1 167 ? -8.429 -13.701 -12.689 1.00 49.88 167 HIS A CA 1
ATOM 1373 C C . HIS A 1 167 ? -8.070 -12.776 -13.850 1.00 49.88 167 HIS A C 1
ATOM 1375 O O . HIS A 1 167 ? -7.527 -13.240 -14.849 1.00 49.88 167 HIS A O 1
ATOM 1381 N N . THR A 1 168 ? -8.256 -11.459 -13.736 1.00 54.69 168 THR A N 1
ATOM 1382 C CA . THR A 1 168 ? -7.628 -10.597 -14.750 1.00 54.69 168 THR A CA 1
ATOM 1383 C C . THR A 1 168 ? -7.087 -9.295 -14.185 1.00 54.69 168 THR A C 1
ATOM 1385 O O . THR A 1 168 ? -7.839 -8.419 -13.778 1.00 54.69 168 THR A O 1
ATOM 1388 N N . ASP A 1 169 ? -5.754 -9.204 -14.241 1.00 74.75 169 ASP A N 1
ATOM 1389 C CA . ASP A 1 169 ? -4.926 -8.009 -14.090 1.00 74.75 169 ASP A CA 1
ATOM 1390 C C . ASP A 1 169 ? -4.845 -7.409 -12.673 1.00 74.75 169 ASP A C 1
ATOM 1392 O O . ASP A 1 169 ? -5.639 -6.559 -12.270 1.00 74.75 169 ASP A O 1
ATOM 1396 N N . LEU A 1 170 ? -3.815 -7.838 -11.929 1.00 86.25 170 LEU A N 1
ATOM 1397 C CA . LEU A 1 170 ? -3.492 -7.359 -10.579 1.00 86.25 170 LEU A CA 1
ATOM 1398 C C . LEU A 1 170 ? -3.395 -5.828 -10.510 1.00 86.25 170 LEU A C 1
ATOM 1400 O O . LEU A 1 170 ? -3.844 -5.235 -9.536 1.00 86.25 170 LEU A O 1
ATOM 1404 N N . LEU A 1 171 ? -2.886 -5.183 -11.565 1.00 90.62 171 LEU A N 1
ATOM 1405 C CA . LEU A 1 171 ? -2.782 -3.728 -11.630 1.00 90.62 171 LEU A CA 1
ATOM 1406 C C . LEU A 1 171 ? -4.164 -3.055 -11.584 1.00 90.62 171 LEU A C 1
ATOM 1408 O O . LEU A 1 171 ? -4.377 -2.126 -10.810 1.00 90.62 171 LEU A O 1
ATOM 1412 N N . ARG A 1 172 ? -5.124 -3.542 -12.378 1.00 88.12 172 ARG A N 1
ATOM 1413 C CA . ARG A 1 172 ? -6.490 -2.990 -12.402 1.00 88.12 172 ARG A CA 1
ATOM 1414 C C . ARG A 1 172 ? -7.240 -3.253 -11.104 1.00 88.12 172 ARG A C 1
ATOM 1416 O O . ARG A 1 172 ? -8.050 -2.425 -10.704 1.00 88.12 172 ARG A O 1
ATOM 1423 N N . ARG A 1 173 ? -6.948 -4.359 -10.416 1.00 85.69 173 ARG A N 1
ATOM 1424 C CA . ARG A 1 173 ? -7.538 -4.651 -9.099 1.00 85.69 173 ARG A CA 1
ATOM 1425 C C . ARG A 1 173 ? -7.194 -3.587 -8.063 1.00 85.69 173 ARG A C 1
ATOM 1427 O O . ARG A 1 173 ? -8.048 -3.243 -7.253 1.00 85.69 173 ARG A O 1
ATOM 1434 N N . MET A 1 174 ? -5.995 -3.016 -8.119 1.00 91.50 174 MET A N 1
ATOM 1435 C CA . MET A 1 174 ? -5.566 -1.975 -7.179 1.00 91.50 174 MET A CA 1
ATOM 1436 C C . MET A 1 174 ? -6.311 -0.638 -7.349 1.00 91.50 174 MET A C 1
ATOM 1438 O O . MET A 1 174 ? -6.209 0.223 -6.479 1.00 91.50 174 MET A O 1
ATOM 1442 N N . MET A 1 175 ? -7.075 -0.465 -8.435 1.00 89.69 175 MET A N 1
ATOM 1443 C CA . MET A 1 175 ? -7.960 0.690 -8.653 1.00 89.69 175 MET A CA 1
ATOM 1444 C C . MET A 1 175 ? -9.345 0.519 -8.035 1.00 89.69 175 MET A C 1
ATOM 1446 O O . MET A 1 175 ? -10.083 1.494 -7.912 1.00 89.69 175 MET A O 1
ATOM 1450 N N . LEU A 1 176 ? -9.728 -0.718 -7.716 1.00 84.25 176 LEU A N 1
ATOM 1451 C CA . LEU A 1 176 ? -11.041 -1.007 -7.169 1.00 84.25 176 LEU A CA 1
ATOM 1452 C C . LEU A 1 176 ? -11.043 -0.684 -5.682 1.00 84.25 176 LEU A C 1
ATOM 1454 O O . LEU A 1 176 ? -10.180 -1.160 -4.936 1.00 84.25 176 LEU A O 1
ATOM 1458 N N . ASP A 1 177 ? -12.033 0.112 -5.304 1.00 74.94 177 ASP A N 1
ATOM 1459 C CA . ASP A 1 177 ? -12.488 0.231 -3.932 1.00 74.94 177 ASP A CA 1
ATOM 1460 C C . ASP A 1 177 ? -13.398 -0.966 -3.636 1.00 74.94 177 ASP A C 1
ATOM 1462 O O . ASP A 1 177 ? -14.356 -1.229 -4.372 1.00 74.94 177 ASP A O 1
ATOM 1466 N N . MET A 1 178 ? -13.041 -1.745 -2.622 1.00 68.44 178 MET A N 1
ATOM 1467 C CA . MET A 1 178 ? -13.834 -2.867 -2.146 1.00 68.44 178 MET A CA 1
ATOM 1468 C C . MET A 1 178 ? -14.331 -2.508 -0.756 1.00 68.44 178 MET A C 1
ATOM 1470 O O . MET A 1 178 ? -13.611 -2.673 0.229 1.00 68.44 178 MET A O 1
ATOM 1474 N N . GLU A 1 179 ? -15.562 -2.008 -0.710 1.00 61.41 179 GLU A N 1
ATOM 1475 C CA . GLU A 1 179 ? -16.222 -1.549 0.509 1.00 61.41 179 GLU A CA 1
ATOM 1476 C C . GLU A 1 179 ? -16.098 -2.586 1.636 1.00 61.41 179 GLU A C 1
ATOM 1478 O O . GLU A 1 179 ? -16.427 -3.761 1.459 1.00 61.41 179 GLU A O 1
ATOM 1483 N N . GLY A 1 180 ? -15.560 -2.152 2.779 1.00 55.97 180 GLY A N 1
ATOM 1484 C CA . GLY A 1 180 ? -15.335 -2.993 3.959 1.00 55.97 180 GLY A CA 1
ATOM 1485 C C . GLY A 1 180 ? -14.233 -4.054 3.827 1.00 55.97 180 GLY A C 1
ATOM 1486 O O . GLY A 1 180 ? -14.029 -4.817 4.765 1.00 55.97 180 GLY A O 1
ATOM 1487 N N . ILE A 1 181 ? -13.532 -4.132 2.691 1.00 63.62 181 ILE A N 1
ATOM 1488 C CA . ILE A 1 181 ? -12.472 -5.123 2.445 1.00 63.62 181 ILE A CA 1
ATOM 1489 C C . ILE A 1 181 ? -11.131 -4.437 2.206 1.00 63.62 181 ILE A C 1
ATOM 1491 O O . ILE A 1 181 ? -10.154 -4.763 2.866 1.00 63.62 181 ILE A O 1
ATOM 1495 N N . ARG A 1 182 ? -11.046 -3.524 1.235 1.00 79.44 182 ARG A N 1
ATOM 1496 C CA . ARG A 1 182 ? -9.791 -2.862 0.869 1.00 79.44 182 ARG A CA 1
ATOM 1497 C C . ARG A 1 182 ? -10.071 -1.549 0.132 1.00 79.44 182 ARG A C 1
ATOM 1499 O O . ARG A 1 182 ? -10.698 -1.602 -0.930 1.00 79.44 182 ARG A O 1
ATOM 1506 N N . PRO A 1 183 ? -9.517 -0.414 0.586 1.00 80.06 183 PRO A N 1
ATOM 1507 C CA . PRO A 1 183 ? -9.595 0.825 -0.172 1.00 80.06 183 PRO A CA 1
ATOM 1508 C C . PRO A 1 183 ? -8.844 0.729 -1.505 1.00 80.06 183 PRO A C 1
ATOM 1510 O O . PRO A 1 183 ? -7.977 -0.131 -1.726 1.00 80.06 183 PRO A O 1
ATOM 1513 N N . ARG A 1 184 ? -9.140 1.643 -2.427 1.00 87.62 184 ARG A N 1
ATOM 1514 C CA . ARG A 1 184 ? -8.356 1.743 -3.662 1.00 87.62 184 ARG A CA 1
ATOM 1515 C C . ARG A 1 184 ? -6.916 2.148 -3.324 1.00 87.62 184 ARG A C 1
ATOM 1517 O O . ARG A 1 184 ? -6.674 3.128 -2.623 1.00 87.62 184 ARG A O 1
ATOM 1524 N N . LEU A 1 185 ? -5.942 1.423 -3.862 1.00 91.81 185 LEU A N 1
ATOM 1525 C CA . LEU A 1 185 ? -4.536 1.784 -3.700 1.00 91.81 185 LEU A CA 1
ATOM 1526 C C . LEU A 1 185 ? -4.149 2.857 -4.720 1.00 91.81 185 LEU A C 1
ATOM 1528 O O . LEU A 1 185 ? -3.592 3.888 -4.361 1.00 91.81 185 LEU A O 1
ATOM 1532 N N . LEU A 1 186 ? -4.457 2.629 -5.997 1.00 95.00 186 LEU A N 1
ATOM 1533 C CA . LEU A 1 186 ? -3.943 3.443 -7.096 1.00 95.00 186 LEU A CA 1
ATOM 1534 C C . LEU A 1 186 ? -4.862 4.612 -7.461 1.00 95.00 186 LEU A C 1
ATOM 1536 O O . LEU A 1 186 ? -6.087 4.483 -7.502 1.00 95.00 186 LEU A O 1
ATOM 1540 N N . SER A 1 187 ? -4.243 5.739 -7.807 1.00 94.56 187 SER A N 1
ATOM 1541 C CA . SER A 1 187 ? -4.868 6.798 -8.602 1.00 94.56 187 SER A CA 1
ATOM 1542 C C . SER A 1 187 ? -4.819 6.479 -10.101 1.00 94.56 187 SER A C 1
ATOM 1544 O O . SER A 1 187 ? -4.042 5.637 -10.562 1.00 94.56 187 SER A O 1
ATOM 1546 N N . GLU A 1 188 ? -5.613 7.205 -10.895 1.00 93.88 188 GLU A N 1
ATOM 1547 C CA . GLU A 1 188 ? -5.567 7.110 -12.361 1.00 93.88 188 GLU A CA 1
ATOM 1548 C C . GLU A 1 188 ? -4.192 7.499 -12.934 1.00 93.88 188 GLU A C 1
ATOM 1550 O O . GLU A 1 188 ? -3.727 6.887 -13.900 1.00 93.88 188 GLU A O 1
ATOM 1555 N N . ASP A 1 189 ? -3.513 8.470 -12.315 1.00 93.75 189 ASP A N 1
ATOM 1556 C CA . ASP A 1 189 ? -2.188 8.934 -12.736 1.00 93.75 189 ASP A CA 1
ATOM 1557 C C . ASP A 1 189 ? -1.129 7.840 -12.567 1.00 93.75 189 ASP A C 1
ATOM 1559 O O . ASP A 1 189 ? -0.377 7.544 -13.506 1.00 93.75 189 ASP A O 1
ATOM 1563 N N . SER A 1 190 ? -1.104 7.185 -11.402 1.00 96.81 190 SER A N 1
ATOM 1564 C CA . SER A 1 190 ? -0.218 6.043 -11.164 1.00 96.81 190 SER A CA 1
ATOM 1565 C C . SER A 1 190 ? -0.556 4.875 -12.087 1.00 96.81 190 SER A C 1
ATOM 1567 O O . SER A 1 190 ? 0.349 4.300 -12.699 1.00 96.81 190 SER A O 1
ATOM 1569 N N . LEU A 1 191 ? -1.847 4.550 -12.243 1.00 95.06 191 LEU A N 1
ATOM 1570 C CA . LEU A 1 191 ? -2.310 3.469 -13.116 1.00 95.06 191 LEU A CA 1
ATOM 1571 C C . LEU A 1 191 ? -1.782 3.632 -14.538 1.00 95.06 191 LEU A C 1
ATOM 1573 O O . LEU A 1 191 ? -1.241 2.683 -15.098 1.00 95.06 191 LEU A O 1
ATOM 1577 N N . LYS A 1 192 ? -1.911 4.828 -15.117 1.00 95.12 192 LYS A N 1
ATOM 1578 C CA . LYS A 1 192 ? -1.503 5.097 -16.499 1.00 95.12 192 LYS A CA 1
ATOM 1579 C C . LYS A 1 192 ? -0.030 4.761 -16.738 1.00 95.12 192 LYS A C 1
ATOM 1581 O O . LYS A 1 192 ? 0.300 4.108 -17.725 1.00 95.12 192 LYS A O 1
ATOM 1586 N N . ILE A 1 193 ? 0.856 5.181 -15.834 1.00 96.44 193 ILE A N 1
ATOM 1587 C CA . ILE A 1 193 ? 2.303 4.954 -15.980 1.00 96.44 193 ILE A CA 1
ATOM 1588 C C . ILE A 1 193 ? 2.655 3.490 -15.683 1.00 96.44 193 ILE A C 1
ATOM 1590 O O . ILE A 1 193 ? 3.486 2.898 -16.374 1.00 96.44 193 ILE A O 1
ATOM 1594 N N . LEU A 1 194 ? 2.009 2.882 -14.686 1.00 96.81 194 LEU A N 1
ATOM 1595 C CA . LEU A 1 194 ? 2.183 1.465 -14.364 1.00 96.81 194 LEU A CA 1
ATOM 1596 C C . LEU A 1 194 ? 1.704 0.550 -15.500 1.00 96.81 194 LEU A C 1
ATOM 1598 O O . LEU A 1 194 ? 2.327 -0.480 -15.748 1.00 96.81 194 LEU A O 1
ATOM 1602 N N . ASP A 1 195 ? 0.650 0.926 -16.225 1.00 94.69 195 ASP A N 1
ATOM 1603 C CA . ASP A 1 195 ? 0.142 0.186 -17.386 1.00 94.69 195 ASP A CA 1
ATOM 1604 C C . ASP A 1 195 ? 1.138 0.244 -18.557 1.00 94.69 195 ASP A C 1
ATOM 1606 O O . ASP A 1 195 ? 1.442 -0.782 -19.172 1.00 94.69 195 ASP A O 1
ATOM 1610 N N . GLU A 1 196 ? 1.745 1.415 -18.798 1.00 95.06 196 GLU A N 1
ATOM 1611 C CA . GLU A 1 196 ? 2.846 1.566 -19.759 1.00 95.06 196 GLU A CA 1
ATOM 1612 C C . GLU A 1 196 ? 4.062 0.701 -19.377 1.00 95.06 196 GLU A C 1
ATOM 1614 O O . GLU A 1 196 ? 4.624 0.015 -20.235 1.00 95.06 196 GLU A O 1
ATOM 1619 N N . LEU A 1 197 ? 4.449 0.680 -18.095 1.00 94.81 197 LEU A N 1
ATOM 1620 C CA . LEU A 1 197 ? 5.526 -0.180 -17.585 1.00 94.81 197 LEU A CA 1
ATOM 1621 C C . LEU A 1 197 ? 5.196 -1.671 -17.731 1.00 94.81 197 LEU A C 1
ATOM 1623 O O . LEU A 1 197 ? 6.063 -2.455 -18.128 1.00 94.81 197 LEU A O 1
ATOM 1627 N N . ARG A 1 198 ? 3.943 -2.067 -17.477 1.00 93.06 198 ARG A N 1
ATOM 1628 C CA . ARG A 1 198 ? 3.474 -3.438 -17.706 1.00 93.06 198 ARG A CA 1
ATOM 1629 C C . ARG A 1 198 ? 3.623 -3.821 -19.171 1.00 93.06 198 ARG A C 1
ATOM 1631 O O . ARG A 1 198 ? 4.203 -4.863 -19.480 1.00 93.06 198 ARG A O 1
ATOM 1638 N N . GLY A 1 199 ? 3.115 -2.979 -20.072 1.00 90.69 199 GLY A N 1
ATOM 1639 C CA . GLY A 1 199 ? 3.216 -3.179 -21.516 1.00 90.69 199 GLY A CA 1
ATOM 1640 C C . GLY A 1 199 ? 4.671 -3.290 -21.964 1.00 90.69 199 GLY A C 1
ATOM 1641 O O . GLY A 1 199 ? 5.034 -4.232 -22.670 1.00 90.69 199 GLY A O 1
ATOM 1642 N N . PHE A 1 200 ? 5.529 -2.393 -21.474 1.00 92.25 200 PHE A N 1
ATOM 1643 C CA . PHE A 1 200 ? 6.964 -2.438 -21.728 1.00 92.25 200 PHE A CA 1
ATOM 1644 C C . PHE A 1 200 ? 7.597 -3.746 -21.256 1.00 92.25 200 PHE A C 1
ATOM 1646 O O . PHE A 1 200 ? 8.361 -4.347 -22.001 1.00 92.25 200 PHE A O 1
ATOM 1653 N N . ARG A 1 201 ? 7.256 -4.241 -20.062 1.00 88.38 201 ARG A N 1
ATOM 1654 C CA . ARG A 1 201 ? 7.749 -5.532 -19.564 1.00 88.38 201 ARG A CA 1
ATOM 1655 C C . ARG A 1 201 ? 7.392 -6.692 -20.496 1.00 88.38 201 ARG A C 1
ATOM 1657 O O . ARG A 1 201 ? 8.232 -7.570 -20.693 1.00 88.38 201 ARG A O 1
ATOM 1664 N N . HIS A 1 202 ? 6.181 -6.713 -21.053 1.00 84.19 202 HIS A N 1
ATOM 1665 C CA . HIS A 1 202 ? 5.800 -7.732 -22.036 1.00 84.19 202 HIS A CA 1
ATOM 1666 C C . HIS A 1 202 ? 6.656 -7.630 -23.296 1.00 84.19 202 HIS A C 1
ATOM 1668 O O . HIS A 1 202 ? 7.202 -8.635 -23.740 1.00 84.19 202 HIS A O 1
ATOM 1674 N N . VAL A 1 203 ? 6.839 -6.417 -23.823 1.00 85.06 203 VAL A N 1
ATOM 1675 C CA . VAL A 1 203 ? 7.706 -6.179 -24.985 1.00 85.06 203 VAL A CA 1
ATOM 1676 C C . VAL A 1 203 ? 9.146 -6.605 -24.687 1.00 85.06 203 VAL A C 1
ATOM 1678 O O . VAL A 1 203 ? 9.721 -7.364 -25.459 1.00 85.06 203 VAL A O 1
ATOM 1681 N N . PHE A 1 204 ? 9.705 -6.196 -23.546 1.00 85.31 204 PHE A N 1
ATOM 1682 C CA . PHE A 1 204 ? 11.080 -6.483 -23.134 1.00 85.31 204 PHE A CA 1
ATOM 1683 C C . PHE A 1 204 ? 11.380 -7.984 -23.109 1.00 85.31 204 PHE A C 1
ATOM 1685 O O . PHE A 1 204 ? 12.391 -8.418 -23.652 1.00 85.31 204 PHE A O 1
ATOM 1692 N N . ARG A 1 205 ? 10.466 -8.796 -22.558 1.00 80.00 205 ARG A N 1
ATOM 1693 C CA . ARG A 1 205 ? 10.613 -10.262 -22.510 1.00 80.00 205 ARG A CA 1
ATOM 1694 C C . ARG A 1 205 ? 10.650 -10.931 -23.890 1.00 80.00 205 ARG A C 1
ATOM 1696 O O . ARG A 1 205 ? 11.119 -12.060 -23.991 1.00 80.00 205 ARG A O 1
ATOM 1703 N N . HIS A 1 206 ? 10.173 -10.258 -24.935 1.00 79.75 206 HIS A N 1
ATOM 1704 C CA . HIS A 1 206 ? 10.118 -10.781 -26.304 1.00 79.75 206 HIS A CA 1
ATOM 1705 C C . HIS A 1 206 ? 11.040 -10.036 -27.284 1.00 79.75 206 HIS A C 1
ATOM 1707 O O . HIS A 1 206 ? 11.132 -10.419 -28.446 1.00 79.75 206 HIS A O 1
ATOM 1713 N N . ALA A 1 207 ? 11.742 -8.993 -26.835 1.00 67.56 207 ALA A N 1
ATOM 1714 C CA . ALA A 1 207 ? 12.490 -8.075 -27.695 1.00 67.56 207 ALA A CA 1
ATOM 1715 C C . ALA A 1 207 ? 13.884 -8.574 -28.126 1.00 67.56 207 ALA A C 1
ATOM 1717 O O . ALA A 1 207 ? 14.583 -7.859 -28.842 1.00 67.56 207 ALA A O 1
ATOM 1718 N N . TYR A 1 208 ? 14.279 -9.800 -27.759 1.00 53.25 208 TYR A N 1
ATOM 1719 C CA . TYR A 1 208 ? 15.624 -10.353 -27.996 1.00 53.25 208 TYR A CA 1
ATOM 1720 C C . TYR A 1 208 ? 16.078 -10.394 -29.472 1.00 53.25 208 TYR A C 1
ATOM 1722 O O . TYR A 1 208 ? 17.246 -10.661 -29.729 1.00 53.25 208 TYR A O 1
ATOM 1730 N N . SER A 1 209 ? 15.201 -10.132 -30.447 1.00 55.97 209 SER A N 1
ATOM 1731 C CA . SER A 1 209 ? 15.528 -10.224 -31.880 1.00 55.97 209 SER A CA 1
ATOM 1732 C C . SER A 1 209 ? 15.707 -8.884 -32.609 1.00 55.97 209 SER A C 1
ATOM 1734 O O . SER A 1 209 ? 16.203 -8.903 -33.730 1.00 55.97 209 SER A O 1
ATOM 1736 N N . TYR A 1 210 ? 15.307 -7.740 -32.031 1.00 61.09 210 TYR A N 1
ATOM 1737 C CA . TYR A 1 210 ? 15.226 -6.459 -32.767 1.00 61.09 210 TYR A CA 1
ATOM 1738 C C . TYR A 1 210 ? 15.944 -5.262 -32.113 1.00 61.09 210 TYR A C 1
ATOM 1740 O O . TYR A 1 210 ? 15.893 -4.162 -32.660 1.00 61.09 210 TYR A O 1
ATOM 1748 N N . GLY A 1 211 ? 16.650 -5.462 -30.993 1.00 67.69 211 GLY A N 1
ATOM 1749 C CA . GLY A 1 211 ? 17.309 -4.375 -30.257 1.00 67.69 211 GLY A CA 1
ATOM 1750 C C . GLY A 1 211 ? 16.318 -3.452 -29.526 1.00 67.69 211 GLY A C 1
ATOM 1751 O O . GLY A 1 211 ? 15.105 -3.509 -29.739 1.00 67.69 211 GLY A O 1
ATOM 1752 N N . MET A 1 212 ? 16.825 -2.614 -28.617 1.00 80.69 212 MET A N 1
ATOM 1753 C CA . MET A 1 212 ? 16.011 -1.674 -27.832 1.00 80.69 212 MET A CA 1
ATOM 1754 C C . MET A 1 212 ? 16.055 -0.266 -28.426 1.00 80.69 212 MET A C 1
ATOM 1756 O O . MET A 1 212 ? 17.126 0.294 -28.638 1.00 80.69 212 MET A O 1
ATOM 1760 N N . ASP A 1 213 ? 14.888 0.353 -28.607 1.00 88.75 213 ASP A N 1
ATOM 1761 C CA . ASP A 1 213 ? 14.793 1.778 -28.935 1.00 88.75 213 ASP A CA 1
ATOM 1762 C C . ASP A 1 213 ? 15.184 2.619 -27.707 1.00 88.75 213 ASP A C 1
ATOM 1764 O O . ASP A 1 213 ? 14.378 2.846 -26.797 1.00 88.75 213 ASP A O 1
ATOM 1768 N N . ALA A 1 214 ? 16.444 3.061 -27.677 1.00 92.12 214 ALA A N 1
ATOM 1769 C CA . ALA A 1 214 ? 17.028 3.792 -26.559 1.00 92.12 214 ALA A CA 1
ATOM 1770 C C . ALA A 1 214 ? 16.242 5.065 -26.202 1.00 92.12 214 ALA A C 1
ATOM 1772 O O . ALA A 1 214 ? 16.059 5.357 -25.018 1.00 92.12 214 ALA A O 1
ATOM 1773 N N . GLU A 1 215 ? 15.710 5.794 -27.189 1.00 94.06 215 GLU A N 1
ATOM 1774 C CA . GLU A 1 215 ? 14.906 6.988 -26.921 1.00 94.06 215 GLU A CA 1
ATOM 1775 C C . GLU A 1 215 ? 13.599 6.645 -26.211 1.00 94.06 215 GLU A C 1
ATOM 1777 O O . GLU A 1 215 ? 13.194 7.345 -25.279 1.00 94.06 215 GLU A O 1
ATOM 1782 N N . ARG A 1 216 ? 12.920 5.573 -26.635 1.00 92.75 216 ARG A N 1
ATOM 1783 C CA . ARG A 1 216 ? 11.677 5.129 -25.989 1.00 92.75 216 ARG A CA 1
ATOM 1784 C C . ARG A 1 216 ? 11.923 4.654 -24.564 1.00 92.75 216 ARG A C 1
ATOM 1786 O O . ARG A 1 216 ? 11.132 4.989 -23.682 1.00 92.75 216 ARG A O 1
ATOM 1793 N N . VAL A 1 217 ? 13.013 3.924 -24.325 1.00 94.19 217 VAL A N 1
ATOM 1794 C CA . VAL A 1 217 ? 13.386 3.454 -22.981 1.00 94.19 217 VAL A CA 1
ATOM 1795 C C . VAL A 1 217 ? 13.690 4.645 -22.060 1.00 94.19 217 VAL A C 1
ATOM 1797 O O . VAL A 1 217 ? 13.191 4.697 -20.936 1.00 94.19 217 VAL A O 1
ATOM 1800 N N . VAL A 1 218 ? 14.439 5.641 -22.543 1.00 96.75 218 VAL A N 1
ATOM 1801 C CA . VAL A 1 218 ? 14.727 6.883 -21.803 1.00 96.75 218 VAL A CA 1
ATOM 1802 C C . VAL A 1 218 ? 13.444 7.658 -21.483 1.00 96.75 218 VAL A C 1
ATOM 1804 O O . VAL A 1 218 ? 13.216 8.010 -20.325 1.00 96.75 218 VAL A O 1
ATOM 1807 N N . LYS A 1 219 ? 12.560 7.854 -22.470 1.00 96.19 219 LYS A N 1
ATOM 1808 C CA . LYS A 1 219 ? 11.266 8.532 -22.275 1.00 96.19 219 LYS A CA 1
ATOM 1809 C C . LYS A 1 219 ? 10.403 7.826 -21.226 1.00 96.19 219 LYS A C 1
ATOM 1811 O O . LYS A 1 219 ? 9.777 8.492 -20.403 1.00 96.19 219 LYS A O 1
ATOM 1816 N N . LEU A 1 220 ? 10.376 6.492 -21.222 1.00 96.25 220 LEU A N 1
ATOM 1817 C CA . LEU A 1 220 ? 9.647 5.726 -20.208 1.00 96.25 220 LEU A CA 1
ATOM 1818 C C . LEU A 1 220 ? 10.266 5.898 -18.813 1.00 96.25 220 LEU A C 1
ATOM 1820 O O . LEU A 1 220 ? 9.535 6.142 -17.857 1.00 96.25 220 LEU A O 1
ATOM 1824 N N . ALA A 1 221 ? 11.597 5.852 -18.699 1.00 97.00 221 ALA A N 1
ATOM 1825 C CA . ALA A 1 221 ? 12.309 6.083 -17.440 1.00 97.00 221 ALA A CA 1
ATOM 1826 C C . ALA A 1 221 ? 12.060 7.476 -16.840 1.00 97.00 221 ALA A C 1
ATOM 1828 O O . ALA A 1 221 ? 12.014 7.644 -15.624 1.00 97.00 221 ALA A O 1
ATOM 1829 N N . GLU A 1 222 ? 11.863 8.492 -17.672 1.00 95.56 222 GLU A N 1
ATOM 1830 C CA . GLU A 1 222 ? 11.524 9.832 -17.192 1.00 95.56 222 GLU A CA 1
ATOM 1831 C C . GLU A 1 222 ? 10.124 9.885 -16.588 1.00 95.56 222 GLU A 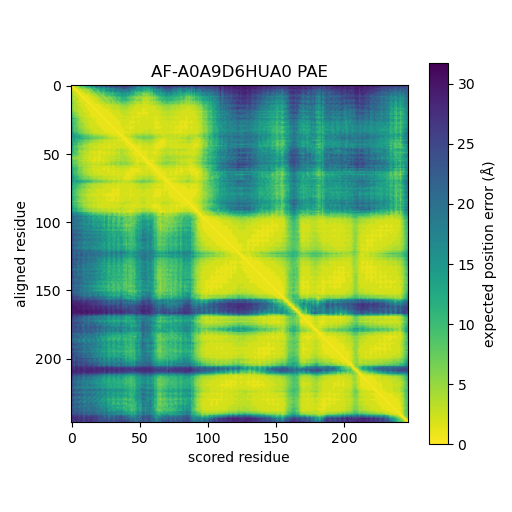C 1
ATOM 1833 O O . GLU A 1 222 ? 9.951 10.444 -15.504 1.00 95.56 222 GLU A O 1
ATOM 1838 N N . LYS A 1 223 ? 9.146 9.232 -17.231 1.00 95.88 223 LYS A N 1
ATOM 1839 C CA . LYS A 1 223 ? 7.782 9.110 -16.696 1.00 95.88 223 LYS A CA 1
ATOM 1840 C C . LYS A 1 223 ? 7.755 8.403 -15.343 1.00 95.88 223 LYS A C 1
ATOM 1842 O O . LYS A 1 223 ? 6.933 8.745 -14.497 1.00 95.88 223 LYS A O 1
ATOM 1847 N N . THR A 1 224 ? 8.660 7.455 -15.079 1.00 95.88 224 THR A N 1
ATOM 1848 C CA . THR A 1 224 ? 8.677 6.796 -13.762 1.00 95.88 224 THR A CA 1
ATOM 1849 C C . THR A 1 224 ? 9.056 7.757 -12.632 1.00 95.88 224 THR A C 1
ATOM 1851 O O . THR A 1 224 ? 8.691 7.521 -11.485 1.00 95.88 224 THR A O 1
ATOM 1854 N N . THR A 1 225 ? 9.709 8.886 -12.930 1.00 91.81 225 THR A N 1
ATOM 1855 C CA . THR A 1 225 ? 10.024 9.898 -11.911 1.00 91.81 225 THR A CA 1
ATOM 1856 C C . THR A 1 225 ? 8.755 10.530 -11.333 1.00 91.81 225 THR A C 1
ATOM 1858 O O . THR A 1 225 ? 8.674 10.697 -10.117 1.00 91.81 225 THR A O 1
ATOM 1861 N N . SER A 1 226 ? 7.753 10.841 -12.167 1.00 94.12 226 SER A N 1
ATOM 1862 C CA . SER A 1 226 ? 6.458 11.334 -11.677 1.00 94.12 226 SER A CA 1
ATOM 1863 C C . SER A 1 226 ? 5.653 10.232 -10.991 1.00 94.12 226 SER A C 1
ATOM 1865 O O . SER A 1 226 ? 5.016 10.504 -9.980 1.00 94.12 226 SER A O 1
ATOM 1867 N N . LEU A 1 227 ? 5.752 8.982 -11.465 1.00 97.44 227 LEU A N 1
ATOM 1868 C CA . LEU A 1 227 ? 5.141 7.831 -10.789 1.00 97.44 227 LEU A CA 1
ATOM 1869 C C . LEU A 1 227 ? 5.650 7.669 -9.352 1.00 97.44 227 LEU A C 1
ATOM 1871 O O . LEU A 1 227 ? 4.868 7.349 -8.471 1.00 97.44 227 LEU A O 1
ATOM 1875 N N . ASN A 1 228 ? 6.939 7.898 -9.088 1.00 96.25 228 ASN A N 1
ATOM 1876 C CA . ASN A 1 228 ? 7.474 7.786 -7.730 1.00 96.25 228 ASN A CA 1
ATOM 1877 C C . ASN A 1 228 ? 6.798 8.758 -6.748 1.00 96.25 228 ASN A C 1
ATOM 1879 O O . ASN A 1 228 ? 6.558 8.395 -5.602 1.00 96.25 228 ASN A O 1
ATOM 1883 N N . ALA A 1 229 ? 6.506 9.985 -7.190 1.00 94.12 229 ALA A N 1
ATOM 1884 C CA . ALA A 1 229 ? 5.814 10.975 -6.368 1.00 94.12 229 ALA A CA 1
ATOM 1885 C C . ALA A 1 229 ? 4.321 10.642 -6.233 1.00 94.12 229 ALA A C 1
ATOM 1887 O O . ALA A 1 229 ? 3.827 10.534 -5.116 1.00 94.12 229 ALA A O 1
ATOM 1888 N N . ALA A 1 230 ? 3.640 10.386 -7.354 1.00 95.88 230 ALA A N 1
ATOM 1889 C CA . ALA A 1 230 ? 2.217 10.044 -7.364 1.00 95.88 230 ALA A CA 1
ATOM 1890 C C . ALA A 1 230 ? 1.917 8.783 -6.537 1.00 95.88 230 ALA A C 1
ATOM 1892 O O . ALA A 1 230 ? 0.965 8.750 -5.764 1.00 95.88 230 ALA A O 1
ATOM 1893 N N . PHE A 1 231 ? 2.769 7.759 -6.633 1.00 97.56 231 PHE A N 1
ATOM 1894 C CA . PHE A 1 231 ? 2.580 6.538 -5.863 1.00 97.56 231 PHE A CA 1
ATOM 1895 C C . PHE A 1 231 ? 2.891 6.720 -4.370 1.00 97.56 231 PHE A C 1
ATOM 1897 O O . PHE A 1 231 ? 2.304 6.028 -3.546 1.00 97.56 231 PHE A O 1
ATOM 1904 N N . ALA A 1 232 ? 3.793 7.639 -4.001 1.00 95.44 232 ALA A N 1
ATOM 1905 C CA . ALA A 1 232 ? 4.008 7.970 -2.593 1.00 95.44 232 ALA A CA 1
ATOM 1906 C C . ALA A 1 232 ? 2.714 8.514 -1.970 1.00 95.44 232 ALA A C 1
ATOM 1908 O O . ALA A 1 232 ? 2.293 8.032 -0.926 1.00 95.44 232 ALA A O 1
ATOM 1909 N N . GLU A 1 233 ? 2.056 9.449 -2.659 1.00 94.25 233 GLU A N 1
ATOM 1910 C CA . GLU A 1 233 ? 0.768 10.008 -2.236 1.00 94.25 233 GLU A CA 1
ATOM 1911 C C . GLU A 1 233 ? -0.343 8.950 -2.228 1.00 94.25 233 GLU A C 1
ATOM 1913 O O . GLU A 1 233 ? -1.155 8.914 -1.307 1.00 94.25 233 GLU A O 1
ATOM 1918 N N . ASP A 1 234 ? -0.365 8.061 -3.223 1.00 94.81 234 ASP A N 1
ATOM 1919 C CA . ASP A 1 234 ? -1.301 6.937 -3.272 1.00 94.81 234 ASP A CA 1
ATOM 1920 C C . ASP A 1 234 ? -1.137 5.991 -2.082 1.00 94.81 234 ASP A C 1
ATOM 1922 O O . ASP A 1 234 ? -2.129 5.606 -1.467 1.00 94.81 234 ASP A O 1
ATOM 1926 N N . LEU A 1 235 ? 0.103 5.635 -1.743 1.00 92.31 235 LEU A N 1
ATOM 1927 C CA . LEU A 1 235 ? 0.403 4.739 -0.633 1.00 92.31 235 LEU A CA 1
ATOM 1928 C C . LEU A 1 235 ? 0.133 5.403 0.719 1.00 92.31 235 LEU A C 1
ATOM 1930 O O . LEU A 1 235 ? -0.372 4.736 1.619 1.00 92.31 235 LEU A O 1
ATOM 1934 N N . ASP A 1 236 ? 0.451 6.690 0.862 1.00 87.81 236 ASP A N 1
ATOM 1935 C CA . ASP A 1 236 ? 0.154 7.453 2.074 1.00 87.81 236 ASP A CA 1
ATOM 1936 C C . ASP A 1 236 ? -1.359 7.566 2.275 1.00 87.81 236 ASP A C 1
ATOM 1938 O O . ASP A 1 236 ? -1.844 7.224 3.348 1.00 87.81 236 ASP A O 1
ATOM 1942 N N . ARG A 1 237 ? -2.118 7.926 1.229 1.00 87.56 237 ARG A N 1
ATOM 1943 C CA . ARG A 1 237 ? -3.589 7.925 1.259 1.00 87.56 237 ARG A CA 1
ATOM 1944 C C . ARG A 1 237 ? -4.135 6.543 1.601 1.00 87.56 237 ARG A C 1
ATOM 1946 O O . ARG A 1 237 ? -4.974 6.433 2.480 1.00 87.56 237 ARG A O 1
ATOM 1953 N N . PHE A 1 238 ? -3.653 5.494 0.936 1.00 86.44 238 PHE A N 1
ATOM 1954 C CA . PHE A 1 238 ? -4.085 4.123 1.198 1.00 86.44 238 PHE A CA 1
ATOM 1955 C C . PHE A 1 238 ? -3.847 3.741 2.661 1.00 86.44 238 PHE A C 1
ATOM 1957 O O . PHE A 1 238 ? -4.760 3.273 3.326 1.00 86.44 238 PHE A O 1
ATOM 1964 N N . LYS A 1 239 ? -2.656 4.008 3.209 1.00 81.38 239 LYS A N 1
ATOM 1965 C CA . LYS A 1 239 ? -2.354 3.770 4.630 1.00 81.38 239 LYS A CA 1
ATOM 1966 C C . LYS A 1 239 ? -3.177 4.643 5.568 1.00 81.38 239 LYS A C 1
ATOM 1968 O O . LYS A 1 239 ? -3.486 4.199 6.666 1.00 81.38 239 LYS A O 1
ATOM 1973 N N . ASP A 1 240 ? -3.492 5.866 5.167 1.00 75.38 240 ASP A N 1
ATOM 1974 C CA . ASP A 1 240 ? -4.340 6.782 5.922 1.00 75.38 240 ASP A CA 1
ATOM 1975 C C . ASP A 1 240 ? -5.829 6.439 5.837 1.00 75.38 240 ASP A C 1
ATOM 1977 O O . ASP A 1 240 ? -6.563 6.950 6.667 1.00 75.38 240 ASP A O 1
ATOM 1981 N N . GLU A 1 241 ? -6.261 5.616 4.875 1.00 70.31 241 GLU A N 1
ATOM 1982 C CA . GLU A 1 241 ? -7.603 5.013 4.791 1.00 70.31 241 GLU A CA 1
ATOM 1983 C C . GLU A 1 241 ? -7.658 3.650 5.500 1.00 70.31 241 GLU A C 1
ATOM 1985 O O . GLU A 1 241 ? -8.698 3.267 6.025 1.00 70.31 241 GLU A O 1
ATOM 1990 N N . LEU A 1 242 ? -6.533 2.924 5.558 1.00 65.81 242 LEU A N 1
ATOM 1991 C CA . LEU A 1 242 ? -6.364 1.773 6.456 1.00 65.81 242 LEU A CA 1
ATOM 1992 C C . LEU A 1 242 ? -6.293 2.207 7.920 1.00 65.81 242 LEU A C 1
ATOM 1994 O O . LEU A 1 242 ? -6.657 1.465 8.825 1.00 65.81 242 LEU A O 1
ATOM 1998 N N . ARG A 1 243 ? -5.809 3.425 8.157 1.00 53.41 243 ARG A N 1
ATOM 1999 C CA . ARG A 1 243 ? -6.006 4.122 9.416 1.00 53.41 243 ARG A CA 1
ATOM 2000 C C . ARG A 1 243 ? -7.414 4.730 9.352 1.00 53.41 243 ARG A C 1
ATOM 2002 O O . ARG A 1 243 ? -7.752 5.356 8.365 1.00 53.41 243 ARG A O 1
ATOM 2009 N N . PRO A 1 244 ? -8.267 4.589 10.360 1.00 39.62 244 PRO A N 1
ATOM 2010 C CA . PRO A 1 244 ? -9.601 5.176 10.346 1.00 39.62 244 PRO A CA 1
ATOM 2011 C C . PRO A 1 244 ? -9.534 6.700 10.182 1.00 39.62 244 PRO A C 1
ATOM 2013 O O . PRO A 1 244 ? -8.602 7.381 10.647 1.00 39.62 244 PRO A O 1
ATOM 2016 N N . ALA A 1 245 ? -10.580 7.225 9.548 1.00 29.92 245 ALA A N 1
ATOM 2017 C CA . ALA A 1 245 ? -10.757 8.628 9.217 1.00 29.92 245 ALA A CA 1
ATOM 2018 C C . ALA A 1 245 ? -10.535 9.559 10.424 1.00 29.92 245 ALA A C 1
ATOM 2020 O O . ALA A 1 245 ? -11.000 9.332 11.544 1.00 29.92 245 ALA A O 1
ATOM 2021 N N . LYS A 1 246 ? -9.808 10.656 10.180 1.00 30.88 246 LYS A N 1
ATOM 2022 C CA . LYS A 1 246 ? -9.685 11.770 11.125 1.00 30.88 246 LYS A CA 1
ATOM 2023 C C . LYS A 1 246 ? -10.884 12.713 10.995 1.00 30.88 246 LYS A C 1
ATOM 2025 O O . LYS A 1 246 ? -10.716 13.763 10.379 1.00 30.88 246 LYS A O 1
ATOM 2030 N N . ASP A 1 247 ? -12.000 12.440 11.659 1.00 33.56 247 ASP A N 1
ATOM 2031 C CA . ASP A 1 247 ? -13.056 13.452 11.848 1.00 33.56 247 ASP A CA 1
ATOM 2032 C C . ASP A 1 247 ? -13.253 13.839 13.306 1.00 33.56 247 ASP A C 1
ATOM 2034 O O . ASP A 1 247 ? -13.274 12.955 14.177 1.00 33.56 247 ASP A O 1
#

Nearest PDB structures (foldseek):
  8xdj-assembly1_C  TM=6.520E-01  e=7.010E-03  Legionella pneumophila
  6fes-assembly1_A  TM=3.573E-01  e=7.140E-01  synthetic construct
  5sx9-assembly1_B  TM=2.428E-01  e=1.780E+00  Homo sapiens
  4o5j-assembly1_A  TM=2.813E-01  e=2.236E+00  Helicobacter pylori 26695
  8tzl-assembly1_E  TM=2.260E-01  e=1.995E+00  Vibrio cholerae

Mean predicted aligned error: 10.26 Å

Radius of gyration: 23.68 Å; Cα contacts (8 Å, |Δi|>4): 271; chains: 1; bounding box: 55×54×62 Å

Solvent-accessible surface area (backbone atoms only — not comparable to full-atom values): 13619 Å² total; per-residue (Å²): 111,72,68,58,54,51,52,50,53,54,48,54,52,43,55,50,28,41,53,48,28,57,52,48,51,53,50,49,54,55,44,48,64,56,42,60,77,78,46,68,54,76,48,76,44,77,42,46,28,56,73,37,90,75,30,33,54,91,89,57,60,44,37,37,32,29,34,73,47,53,83,88,43,49,66,58,53,26,54,51,43,19,65,74,64,78,42,60,46,50,64,46,57,44,62,61,55,54,50,51,54,53,48,50,54,53,43,53,51,36,50,54,52,34,48,55,41,37,56,56,24,70,76,42,59,86,40,61,70,46,35,53,53,36,47,52,41,50,40,52,38,45,51,48,50,53,52,48,50,49,51,56,44,61,74,57,44,75,86,59,84,84,48,94,80,75,81,72,57,73,74,65,55,36,54,43,66,39,89,100,58,40,75,38,42,48,47,73,74,36,46,56,54,50,50,52,43,52,53,46,39,59,49,60,77,67,37,89,85,76,70,76,62,36,68,60,50,39,56,52,47,55,54,48,58,57,37,57,56,49,42,50,54,24,50,50,51,35,53,50,65,75,35,57,69,92,85

pLDDT: mean 85.22, std 13.83, range [29.92, 98.19]

Sequence (247 aa):
MGFEKIKEVYRQKSEKWEKIRISTLGEVLNALDDLEKETTFENAHIFGSVTRPYRFHESSDIDIAFEGLDRDRLFVAVAFLSRRLERDVNGQHLEDIAELDAQWTEIRRGHASVKHKAQSLRGNISNEDLAESLAYRLHNLYCAYEDLFKLVAGFFENQLENSSRYHTDLLRRMMLDMEGIRPRLLSEDSLKILDELRGFRHVFRHAYSYGMDAERVVKLAEKTTSLNAAFAEDLDRFKDELRPAKD

Foldseek 3Di:
DVVVVVVVVVVVQLVVQQVVLVVLVVLLVVLVVVVCVVFDFDDKDWAAQSVDRSQGDDQDATEIETHRTDLVCQVVSQVSSCVSSVGHYHYFHPVLVVVLVVLLVVLVVLLVVLVVLLVVCVVPVPDQVSLLVSLVSLLVSLVSVVVSLVSQCVRFPVVVPPDPVPPDDSLVVLQDQDPPGFGRLADPLLSVLSVVSVVSNVCSVVVVPPGGNSVVSSVSSVSVVVSSVRNVVSNVVRVVVSHPDRD